Protein AF-A0A2H3JYS2-F1 (afdb_monomer)

Sequence (214 aa):
MKKKRITGWEGPKKQDEKENIPLALVHAPEVRILACEVTSIKEKDDEVTIVDRDLEGLTCWSMADRTLLFQYVLGPDNDKNYELSKVNPTKLFNKISMELFHGCFSVSAICNQWNRSTKVYTWILQYKEFTGGNGDGDLLVKDWITLAWKTQIDFGTLTPKQLDEWYGNGWKDLWDSHYSDNPKMHWKTPCNSAIPVSSDEALAVLLYSPMPNT

Organism: Wolfiporia cocos (strain MD-104) (NCBI:txid742152)

Solvent-accessible surface area (backbone atoms only — not comparable to full-atom values): 14132 Å² total; per-residue (Å²): 138,89,84,81,84,88,79,86,83,83,78,87,78,88,78,90,78,86,78,86,76,81,92,73,91,72,90,73,84,80,80,76,73,76,73,76,82,81,82,78,88,82,92,74,81,100,66,93,69,79,76,70,74,66,83,88,66,69,84,66,84,49,70,66,57,51,51,51,53,48,47,57,35,52,26,94,89,21,59,69,43,42,55,34,48,76,76,42,41,68,63,46,34,48,48,43,20,55,75,75,45,69,58,72,44,51,47,66,56,51,50,51,50,51,54,50,51,52,51,52,50,37,31,51,49,51,50,36,62,74,40,68,73,61,53,59,90,88,58,53,68,65,54,54,56,56,50,30,59,74,69,71,50,82,48,80,87,74,46,60,66,56,51,51,50,33,60,74,67,45,46,52,60,48,46,43,78,75,44,70,85,39,69,88,56,55,71,90,67,81,73,65,85,74,56,77,85,62,80,93,58,70,79,64,64,82,79,66,73,80,77,83,89,128

Structure (mmCIF, N/CA/C/O backbone):
data_AF-A0A2H3JYS2-F1
#
_entry.id   AF-A0A2H3JYS2-F1
#
loop_
_atom_site.group_PDB
_atom_site.id
_atom_site.type_symbol
_atom_site.label_atom_id
_atom_site.label_alt_id
_atom_site.label_comp_id
_atom_site.label_asym_id
_atom_site.label_entity_id
_atom_site.label_seq_id
_atom_site.pdbx_PDB_ins_code
_atom_site.Cartn_x
_atom_site.Cartn_y
_atom_site.Cartn_z
_atom_site.occupancy
_atom_site.B_iso_or_equiv
_atom_site.auth_seq_id
_atom_site.auth_comp_id
_atom_site.auth_asym_id
_atom_site.auth_atom_id
_atom_site.pdbx_PDB_model_num
ATOM 1 N N . MET A 1 1 ? -54.893 27.783 25.608 1.00 49.19 1 MET A N 1
ATOM 2 C CA . MET A 1 1 ? -55.138 26.746 24.577 1.00 49.19 1 MET A CA 1
ATOM 3 C C . MET A 1 1 ? -54.539 25.425 25.049 1.00 49.19 1 MET A C 1
ATOM 5 O O . MET A 1 1 ? -53.346 25.370 25.315 1.00 49.19 1 MET A O 1
ATOM 9 N N . LYS A 1 2 ? -55.377 24.404 25.271 1.00 49.81 2 LYS A N 1
ATOM 10 C CA . LYS A 1 2 ? -55.009 23.123 25.902 1.00 49.81 2 LYS A CA 1
ATOM 11 C C . LYS A 1 2 ? -54.507 22.138 24.835 1.00 49.81 2 LYS A C 1
ATOM 13 O O . LYS A 1 2 ? -55.268 21.785 23.940 1.00 49.81 2 LYS A O 1
ATOM 18 N N . LYS A 1 3 ? -53.243 21.707 24.921 1.00 58.88 3 LYS A N 1
ATOM 19 C CA . LYS A 1 3 ? -52.660 20.686 24.032 1.00 58.88 3 LYS A CA 1
ATOM 20 C C . LYS A 1 3 ? -53.104 19.293 24.496 1.00 58.88 3 LYS A C 1
ATOM 22 O O . LYS A 1 3 ? -52.833 18.905 25.630 1.00 58.88 3 LYS A O 1
ATOM 27 N N . LYS A 1 4 ? -53.834 18.579 23.633 1.00 62.94 4 LYS A N 1
ATOM 28 C CA . LYS A 1 4 ? -54.290 17.198 23.849 1.00 62.94 4 LYS A CA 1
ATOM 29 C C . LYS A 1 4 ? -53.116 16.227 23.682 1.00 62.94 4 LYS A C 1
ATOM 31 O O . LYS A 1 4 ? -52.344 16.336 22.736 1.00 62.94 4 LYS A O 1
ATOM 36 N N . ARG A 1 5 ? -53.006 15.302 24.635 1.00 53.12 5 ARG A N 1
ATOM 37 C CA . ARG A 1 5 ? -52.022 14.220 24.735 1.00 53.12 5 ARG A CA 1
ATOM 38 C C . ARG A 1 5 ? -52.546 13.038 23.904 1.00 53.12 5 ARG A C 1
ATOM 40 O O . ARG A 1 5 ? -53.617 12.526 24.215 1.00 53.12 5 ARG A O 1
ATOM 47 N N . ILE A 1 6 ? -51.842 12.657 22.839 1.00 60.38 6 ILE A N 1
ATOM 48 C CA . ILE A 1 6 ? -52.160 11.464 22.039 1.00 60.38 6 ILE A CA 1
ATOM 49 C C . ILE A 1 6 ? -51.424 10.288 22.683 1.00 60.38 6 ILE A C 1
ATOM 51 O O . ILE A 1 6 ? -50.210 10.328 22.861 1.00 60.38 6 ILE A O 1
ATOM 55 N N . THR A 1 7 ? -52.198 9.293 23.100 1.00 62.25 7 THR A N 1
ATOM 56 C CA . THR A 1 7 ? -51.744 8.005 23.631 1.00 62.25 7 THR A CA 1
ATOM 57 C C . THR A 1 7 ? -52.121 6.936 22.615 1.00 62.25 7 THR A C 1
ATOM 59 O O . THR A 1 7 ? -53.173 7.050 21.989 1.00 62.25 7 THR A O 1
ATOM 62 N N . GLY A 1 8 ? -51.272 5.920 22.464 1.00 53.22 8 GLY A N 1
ATOM 63 C CA . GLY A 1 8 ? -51.602 4.700 21.729 1.00 53.22 8 GLY A CA 1
ATOM 64 C C . GLY A 1 8 ? -50.674 4.425 20.554 1.00 53.22 8 GLY A C 1
ATOM 65 O O . GLY A 1 8 ? -51.007 4.737 19.416 1.00 53.22 8 GLY A O 1
ATOM 66 N N . TRP A 1 9 ? -49.538 3.782 20.827 1.00 51.91 9 TRP A N 1
ATOM 67 C CA . TRP A 1 9 ? -48.930 2.899 19.838 1.00 51.91 9 TRP A CA 1
ATOM 68 C C . TRP A 1 9 ? -48.703 1.541 20.501 1.00 51.91 9 TRP A C 1
ATOM 70 O O . TRP A 1 9 ? -47.880 1.406 21.405 1.00 51.91 9 TRP A O 1
ATOM 80 N N . GLU A 1 10 ? -49.538 0.576 20.119 1.00 52.38 10 GLU A N 1
ATOM 81 C CA . GLU A 1 10 ? -49.435 -0.826 20.510 1.00 52.38 10 GLU A CA 1
ATOM 82 C C . GLU A 1 10 ? -48.372 -1.497 19.637 1.00 52.38 10 GLU A C 1
ATOM 84 O O . GLU A 1 10 ? -48.432 -1.445 18.408 1.00 52.38 10 GLU A O 1
ATOM 89 N N . GLY A 1 11 ? -47.370 -2.090 20.286 1.00 55.09 11 GLY A N 1
ATOM 90 C CA . GLY A 1 11 ? -46.294 -2.811 19.617 1.00 55.09 11 GLY A CA 1
ATOM 91 C C . GLY A 1 11 ? -46.775 -4.123 18.981 1.00 55.09 11 GLY A C 1
ATOM 92 O O . GLY A 1 11 ? -47.697 -4.762 19.499 1.00 55.09 11 GLY A O 1
ATOM 93 N N . PRO A 1 12 ? -46.147 -4.569 17.880 1.00 62.06 12 PRO A N 1
ATOM 94 C CA . PRO A 1 12 ? -46.429 -5.875 17.312 1.00 62.06 12 PRO A CA 1
ATOM 95 C C . PRO A 1 12 ? -45.910 -6.998 18.221 1.00 62.06 12 PRO A C 1
ATOM 97 O O . PRO A 1 12 ? -44.788 -6.980 18.731 1.00 62.06 12 PRO A O 1
ATOM 100 N N . LYS A 1 13 ? -46.803 -7.965 18.428 1.00 52.91 13 LYS A N 1
ATOM 101 C CA . LYS A 1 13 ? -46.660 -9.174 19.238 1.00 52.91 13 LYS A CA 1
ATOM 102 C C . LYS A 1 13 ? -45.556 -10.072 18.674 1.00 52.91 13 LYS A C 1
ATOM 104 O O . LYS A 1 13 ? -45.505 -10.302 17.470 1.00 52.91 13 LYS A O 1
ATOM 109 N N . LYS A 1 14 ? -44.714 -10.611 19.561 1.00 51.16 14 LYS A N 1
ATOM 110 C CA . LYS A 1 14 ? -43.801 -11.721 19.257 1.00 51.16 14 LYS A CA 1
ATOM 111 C C . LYS A 1 14 ? -44.631 -12.942 18.847 1.00 51.16 14 LYS A C 1
ATOM 113 O O . LYS A 1 14 ? -45.497 -13.361 19.611 1.00 51.16 14 LYS A O 1
ATOM 118 N N . GLN A 1 15 ? -44.374 -13.479 17.659 1.00 49.22 15 GLN A N 1
ATOM 119 C CA . GLN A 1 15 ? -44.777 -14.831 17.287 1.00 49.22 15 GLN A CA 1
ATOM 120 C C . GLN A 1 15 ? -43.577 -15.747 17.516 1.00 49.22 15 GLN A C 1
ATOM 122 O O . GLN A 1 15 ? -42.512 -15.546 16.937 1.00 49.22 15 GLN A O 1
ATOM 127 N N . ASP A 1 16 ? -43.762 -16.711 18.412 1.00 57.22 16 ASP A N 1
ATOM 128 C CA . ASP A 1 16 ? -42.848 -17.820 18.637 1.00 57.22 16 ASP A CA 1
ATOM 129 C C . ASP A 1 16 ? -43.077 -18.865 17.534 1.00 57.22 16 ASP A C 1
ATOM 131 O O . ASP A 1 16 ? -43.993 -19.681 17.626 1.00 57.22 16 ASP A O 1
ATOM 135 N N . GLU A 1 17 ? -42.250 -18.848 16.490 1.00 55.72 17 GLU A N 1
ATOM 136 C CA . GLU A 1 17 ? -42.144 -19.949 15.528 1.00 55.72 17 GLU A CA 1
ATOM 137 C C . GLU A 1 17 ? -40.900 -20.778 15.858 1.00 55.72 17 GLU A C 1
ATOM 139 O O . GLU A 1 17 ? -39.760 -20.413 15.576 1.00 55.72 17 GLU A O 1
ATOM 144 N N . LYS A 1 18 ? -41.135 -21.912 16.524 1.00 51.94 18 LYS A N 1
ATOM 145 C CA . LYS A 1 18 ? -40.176 -23.011 16.622 1.00 51.94 18 LYS A CA 1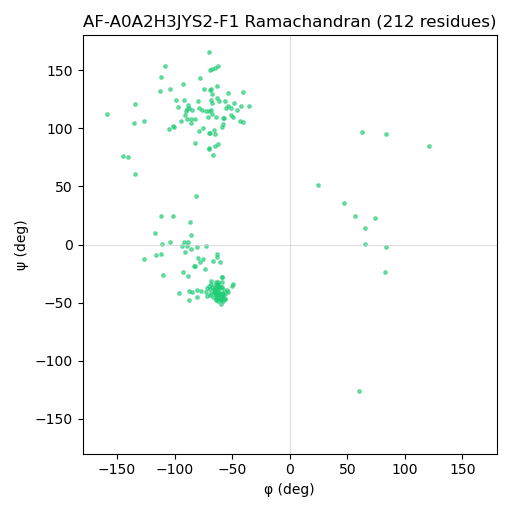
ATOM 146 C C . LYS A 1 18 ? -40.291 -23.845 15.351 1.00 51.94 18 LYS A C 1
ATOM 148 O O . LYS A 1 18 ? -41.034 -24.824 15.329 1.00 51.94 18 LYS A O 1
ATOM 153 N N . GLU A 1 19 ? -39.552 -23.472 14.315 1.00 53.44 19 GLU A N 1
ATOM 154 C CA . GLU A 1 19 ? -39.332 -24.358 13.175 1.00 53.44 19 GLU A CA 1
ATOM 155 C C . GLU A 1 19 ? -38.100 -25.235 13.414 1.00 53.44 19 GLU A C 1
ATOM 157 O O . GLU A 1 19 ? -36.968 -24.789 13.597 1.00 53.44 19 GLU A O 1
ATOM 162 N N . ASN A 1 20 ? -38.391 -26.528 13.473 1.00 53.22 20 ASN A N 1
ATOM 163 C CA . ASN A 1 20 ? -37.476 -27.645 13.577 1.00 53.22 20 ASN A CA 1
ATOM 164 C C . ASN A 1 20 ? -36.821 -27.865 12.202 1.00 53.22 20 ASN A C 1
ATOM 166 O O . ASN A 1 20 ? -37.448 -28.440 11.312 1.00 53.22 20 ASN A O 1
ATOM 170 N N . ILE A 1 21 ? -35.591 -27.381 12.012 1.00 50.84 21 ILE A N 1
ATOM 171 C CA . ILE A 1 21 ? -34.836 -27.561 10.763 1.00 50.84 21 ILE A CA 1
ATOM 172 C C . ILE A 1 21 ? -33.979 -28.836 10.871 1.00 50.84 21 ILE A C 1
ATOM 174 O O . ILE A 1 21 ? -33.184 -28.954 11.808 1.00 50.84 21 ILE A O 1
ATOM 178 N N . PRO A 1 22 ? -34.111 -29.796 9.934 1.00 48.78 22 PRO A N 1
ATOM 179 C CA . PRO A 1 22 ? -33.335 -31.027 9.941 1.00 48.78 22 PRO A CA 1
ATOM 180 C C . PRO A 1 22 ? -31.854 -30.761 9.650 1.00 48.78 22 PRO A C 1
ATOM 182 O O . PRO A 1 22 ? -31.487 -30.047 8.717 1.00 48.78 22 PRO A O 1
ATOM 185 N N . LEU A 1 23 ? -31.014 -31.393 10.467 1.00 48.69 23 LEU A N 1
ATOM 186 C CA . LEU A 1 23 ? -29.557 -31.391 10.422 1.00 48.69 23 LEU A CA 1
ATOM 187 C C . LEU A 1 23 ? -29.059 -32.070 9.128 1.00 48.69 23 LEU A C 1
ATOM 189 O O . LEU A 1 23 ? -28.767 -33.264 9.113 1.00 48.69 23 LEU A O 1
ATOM 193 N N . ALA A 1 24 ? -28.989 -31.321 8.028 1.00 43.84 24 ALA A N 1
ATOM 194 C CA . ALA A 1 24 ? -28.378 -31.765 6.779 1.00 43.84 24 ALA A CA 1
ATOM 195 C C . ALA A 1 24 ? -27.009 -31.097 6.596 1.00 43.84 24 ALA A C 1
ATOM 197 O O . ALA A 1 24 ? -26.872 -29.948 6.187 1.00 43.84 24 ALA A O 1
ATOM 198 N N . LEU A 1 25 ? -26.005 -31.889 6.949 1.00 51.03 25 LEU A N 1
ATOM 199 C CA . LEU A 1 25 ? -24.585 -31.783 6.662 1.00 51.03 25 LEU A CA 1
ATOM 200 C C . LEU A 1 25 ? -24.315 -31.384 5.194 1.00 51.03 25 LEU A C 1
ATOM 202 O O . LEU A 1 25 ? -24.434 -32.220 4.301 1.00 51.03 25 LEU A O 1
ATOM 206 N N . VAL A 1 26 ? -23.896 -30.141 4.941 1.00 44.84 26 VAL A N 1
ATOM 207 C CA . VAL A 1 26 ? -23.251 -29.756 3.674 1.00 44.84 26 VAL A CA 1
ATOM 208 C C . VAL A 1 26 ? -22.018 -28.911 3.981 1.00 44.84 26 VAL A C 1
ATOM 210 O O . VAL A 1 26 ? -22.086 -27.890 4.658 1.00 44.84 26 VAL A O 1
ATOM 213 N N . HIS A 1 27 ? -20.886 -29.424 3.505 1.00 46.56 27 HIS A N 1
ATOM 214 C CA . HIS A 1 27 ? -19.528 -28.900 3.601 1.00 46.56 27 HIS A CA 1
ATOM 215 C C . HIS A 1 27 ? -19.429 -27.383 3.368 1.00 46.56 27 HIS A C 1
ATOM 217 O O . HIS A 1 27 ? -19.676 -26.907 2.261 1.00 46.56 27 HIS A O 1
ATOM 223 N N . ALA A 1 28 ? -18.952 -26.657 4.380 1.00 39.47 28 ALA A N 1
ATOM 224 C CA . ALA A 1 28 ? -18.286 -25.373 4.193 1.00 39.47 28 ALA A CA 1
ATOM 225 C C . ALA A 1 28 ? -16.768 -25.621 4.079 1.00 39.47 28 ALA A C 1
ATOM 227 O O . ALA A 1 28 ? -16.244 -26.455 4.823 1.00 39.47 28 ALA A O 1
ATOM 228 N N . PRO A 1 29 ? -16.053 -24.941 3.165 1.00 42.34 29 PRO A N 1
ATOM 229 C CA . PRO A 1 29 ? -14.607 -25.055 3.070 1.00 42.34 29 PRO A CA 1
ATOM 230 C C . PRO A 1 29 ? -13.967 -24.443 4.316 1.00 42.34 29 PRO A C 1
ATOM 232 O O . PRO A 1 29 ? -14.280 -23.321 4.715 1.00 42.34 29 PRO A O 1
ATOM 235 N N . GLU A 1 30 ? -13.080 -25.219 4.928 1.00 38.81 30 GLU A N 1
ATOM 236 C CA . GLU A 1 30 ? -12.275 -24.847 6.081 1.00 38.81 30 GLU A CA 1
ATOM 237 C C . GLU A 1 30 ? -11.598 -23.492 5.850 1.00 38.81 30 GLU A C 1
ATOM 239 O O . GLU A 1 30 ? -10.649 -23.360 5.072 1.00 38.81 30 GLU A O 1
ATOM 244 N N . VAL A 1 31 ? -12.061 -22.475 6.577 1.00 41.97 31 VAL A N 1
ATOM 245 C CA . VAL A 1 31 ? -11.253 -21.295 6.858 1.00 41.97 31 VAL A CA 1
ATOM 246 C C . VAL A 1 31 ? -10.097 -21.798 7.711 1.00 41.97 31 VAL A C 1
ATOM 248 O O . VAL A 1 31 ? -10.223 -21.970 8.923 1.00 41.97 31 VAL A O 1
ATOM 251 N N . ARG A 1 32 ? -8.974 -22.101 7.054 1.00 39.50 32 ARG A N 1
ATOM 252 C CA . ARG A 1 32 ? -7.683 -22.321 7.702 1.00 39.50 32 ARG A CA 1
ATOM 253 C C . ARG A 1 32 ? -7.290 -21.023 8.396 1.00 39.50 32 ARG A C 1
ATOM 255 O O . ARG A 1 32 ? -6.584 -20.187 7.840 1.00 39.50 32 ARG A O 1
ATOM 262 N N . ILE A 1 33 ? -7.765 -20.871 9.626 1.00 39.84 33 ILE A N 1
ATOM 263 C CA . ILE A 1 33 ? -7.109 -20.055 10.634 1.00 39.84 33 ILE A CA 1
ATOM 264 C C . ILE A 1 33 ? -5.721 -20.677 10.760 1.00 39.84 33 ILE A C 1
ATOM 266 O O . ILE A 1 33 ? -5.566 -21.759 11.323 1.00 39.84 33 ILE A O 1
ATOM 270 N N . LEU A 1 34 ? -4.731 -20.050 10.124 1.00 43.16 34 LEU A N 1
ATOM 271 C CA . LEU A 1 34 ? -3.333 -20.365 10.361 1.00 43.16 34 LEU A CA 1
ATOM 272 C C . LEU A 1 34 ? -3.106 -20.150 11.852 1.00 43.16 34 LEU A C 1
ATOM 274 O O . LEU A 1 34 ? -3.083 -19.020 12.338 1.00 43.16 34 LEU A O 1
ATOM 278 N N . ALA A 1 35 ? -3.042 -21.270 12.564 1.00 35.28 35 ALA A N 1
ATOM 279 C CA . ALA A 1 35 ? -2.680 -21.332 13.956 1.00 35.28 35 ALA A CA 1
ATOM 280 C C . ALA A 1 35 ? -1.365 -20.568 14.130 1.00 35.28 35 ALA A C 1
ATOM 282 O O . ALA A 1 35 ? -0.340 -20.933 13.553 1.00 35.28 35 ALA A O 1
ATOM 283 N N . CYS A 1 36 ? -1.411 -19.493 14.915 1.00 35.25 36 CYS A N 1
ATOM 284 C CA . CYS A 1 36 ? -0.226 -19.000 15.590 1.00 35.25 36 CYS A CA 1
ATOM 285 C C . CYS A 1 36 ? 0.357 -20.179 16.367 1.00 35.25 36 CYS A C 1
ATOM 287 O O . CYS A 1 36 ? -0.318 -20.747 17.227 1.00 35.25 36 CYS A O 1
ATOM 289 N N . GLU A 1 37 ? 1.586 -20.564 16.036 1.00 39.53 37 GLU A N 1
ATOM 290 C CA . GLU A 1 37 ? 2.344 -21.527 16.820 1.00 39.53 37 GLU A CA 1
ATOM 291 C C . GLU A 1 37 ? 2.449 -21.003 18.253 1.00 39.53 37 GLU A C 1
ATOM 293 O O . GLU A 1 37 ? 3.115 -20.007 18.539 1.00 39.53 37 GLU A O 1
ATOM 298 N N . VAL A 1 38 ? 1.726 -21.673 19.148 1.00 39.31 38 VAL A N 1
ATOM 299 C CA . VAL A 1 38 ? 1.791 -21.478 20.591 1.00 39.31 38 VAL A CA 1
ATOM 300 C C . VAL A 1 38 ? 3.140 -22.021 21.042 1.00 39.31 38 VAL A C 1
ATOM 302 O O . VAL A 1 38 ? 3.311 -23.224 21.239 1.00 39.31 38 VAL A O 1
ATOM 305 N N . THR A 1 39 ? 4.132 -21.147 21.175 1.00 43.00 39 THR A N 1
ATOM 306 C CA . THR A 1 39 ? 5.388 -21.516 21.816 1.00 43.00 39 THR A CA 1
ATOM 307 C C . THR A 1 39 ? 5.218 -21.415 23.331 1.00 43.00 39 THR A C 1
ATOM 309 O O . THR A 1 39 ? 5.189 -20.340 23.916 1.00 43.00 39 THR A O 1
ATOM 312 N N . SER A 1 40 ? 5.172 -22.593 23.960 1.00 41.62 40 SER A N 1
ATOM 313 C CA . SER A 1 40 ? 5.348 -22.834 25.399 1.00 41.62 40 SER A CA 1
ATOM 314 C C . SER A 1 40 ? 4.111 -22.642 26.289 1.00 41.62 40 SER A C 1
ATOM 316 O O . SER A 1 40 ? 3.836 -21.566 26.810 1.00 41.62 40 SER A O 1
ATOM 318 N N . ILE A 1 41 ? 3.417 -23.754 26.549 1.00 36.88 41 ILE A N 1
ATOM 319 C CA . ILE A 1 41 ? 2.462 -23.886 27.654 1.00 36.88 41 ILE A CA 1
ATOM 320 C C . ILE A 1 41 ? 3.250 -24.420 28.856 1.00 36.88 41 ILE A C 1
ATOM 322 O O . ILE A 1 41 ? 3.716 -25.560 28.842 1.00 36.88 41 ILE A O 1
ATOM 326 N N . LYS A 1 42 ? 3.432 -23.597 29.893 1.00 39.12 42 LYS A N 1
ATOM 327 C CA . LYS A 1 42 ? 3.803 -24.087 31.226 1.00 39.12 42 LYS A CA 1
ATOM 328 C C . LYS A 1 42 ? 2.517 -24.254 32.023 1.00 39.12 42 LYS A C 1
ATOM 330 O O . LYS A 1 42 ? 1.916 -23.270 32.432 1.00 39.12 42 LYS A O 1
ATOM 335 N N . GLU A 1 43 ? 2.108 -25.503 32.218 1.00 51.62 43 GLU A N 1
ATOM 336 C CA . GLU A 1 43 ? 0.996 -25.861 33.096 1.00 51.62 43 GLU A CA 1
ATOM 337 C C . GLU A 1 43 ? 1.375 -25.575 34.554 1.00 51.62 43 GLU A C 1
ATOM 339 O O . GLU A 1 43 ? 2.258 -26.229 35.117 1.00 51.62 43 GLU A O 1
ATOM 344 N N . LYS A 1 44 ? 0.711 -24.587 35.157 1.00 42.88 44 LYS A N 1
ATOM 345 C CA . LYS A 1 44 ? 0.426 -24.549 36.593 1.00 42.88 44 LYS A CA 1
ATOM 346 C C . LYS A 1 44 ? -0.752 -23.609 36.859 1.00 42.88 44 LYS A C 1
ATOM 348 O O . LYS A 1 44 ? -0.623 -22.406 36.682 1.00 42.88 44 LYS A O 1
ATOM 353 N N . ASP A 1 45 ? -1.848 -24.234 37.279 1.00 53.38 45 ASP A N 1
ATOM 354 C CA . ASP A 1 45 ? -2.991 -23.702 38.026 1.00 53.38 45 ASP A CA 1
ATOM 355 C C . ASP A 1 45 ? -3.850 -22.601 37.351 1.00 53.38 45 ASP A C 1
ATOM 357 O O . ASP A 1 45 ? -3.539 -21.418 37.394 1.00 53.38 45 ASP A O 1
ATOM 361 N N . ASP A 1 46 ? -4.961 -23.043 36.743 1.00 57.47 46 ASP A N 1
ATOM 362 C CA . ASP A 1 46 ? -6.289 -22.414 36.561 1.00 57.47 46 ASP A CA 1
ATOM 363 C C . ASP A 1 46 ? -6.449 -20.876 36.590 1.00 57.47 46 ASP A C 1
ATOM 365 O O . ASP A 1 46 ? -7.380 -20.341 37.197 1.00 57.47 46 ASP A O 1
ATOM 369 N N . GLU A 1 47 ? -5.647 -20.153 35.813 1.00 49.03 47 GLU A N 1
ATOM 370 C CA . GLU A 1 47 ? -5.980 -18.799 35.367 1.00 49.03 47 GLU A CA 1
ATOM 371 C C . GLU A 1 47 ? -5.650 -18.660 33.876 1.00 49.03 47 GLU A C 1
ATOM 373 O O . GLU A 1 47 ? -4.488 -18.572 33.475 1.00 49.03 47 GLU A O 1
ATOM 378 N N . VAL A 1 48 ? -6.684 -18.670 33.022 1.00 48.81 48 VAL A N 1
ATOM 379 C CA . VAL A 1 48 ? -6.545 -18.326 31.598 1.00 48.81 48 VAL A CA 1
ATOM 380 C C . VAL A 1 48 ? -6.279 -16.827 31.518 1.00 48.81 48 VAL A C 1
ATOM 382 O O . VAL A 1 48 ? -7.179 -16.014 31.316 1.00 48.81 48 VAL A O 1
ATOM 385 N N . THR A 1 49 ? -5.021 -16.459 31.711 1.00 40.34 49 THR A N 1
ATOM 386 C CA . THR A 1 49 ? -4.515 -15.148 31.340 1.00 40.34 49 THR A CA 1
ATOM 387 C C . THR A 1 49 ? -4.461 -15.113 29.817 1.00 40.34 49 THR A C 1
ATOM 389 O O . THR A 1 49 ? -3.687 -15.825 29.175 1.00 40.34 49 THR A O 1
ATOM 392 N N . ILE A 1 50 ? -5.346 -14.316 29.211 1.00 48.16 50 ILE A N 1
ATOM 393 C CA . ILE A 1 50 ? -5.149 -13.857 27.837 1.00 48.16 50 ILE A CA 1
ATOM 394 C C . ILE A 1 50 ? -3.806 -13.143 27.880 1.00 48.16 50 ILE A C 1
ATOM 396 O O . ILE A 1 50 ? -3.681 -12.119 28.546 1.00 48.16 50 ILE A O 1
ATOM 400 N N . VAL A 1 51 ? -2.788 -13.743 27.270 1.00 43.12 51 VAL A N 1
ATOM 401 C CA . VAL A 1 51 ? -1.464 -13.138 27.204 1.00 43.12 51 VAL A CA 1
ATOM 402 C C . VAL A 1 51 ? -1.629 -11.892 26.345 1.00 43.12 51 VAL A C 1
ATOM 404 O O . VAL A 1 51 ? -1.718 -11.981 25.118 1.00 43.12 51 VAL A O 1
ATOM 407 N N . ASP A 1 52 ? -1.764 -10.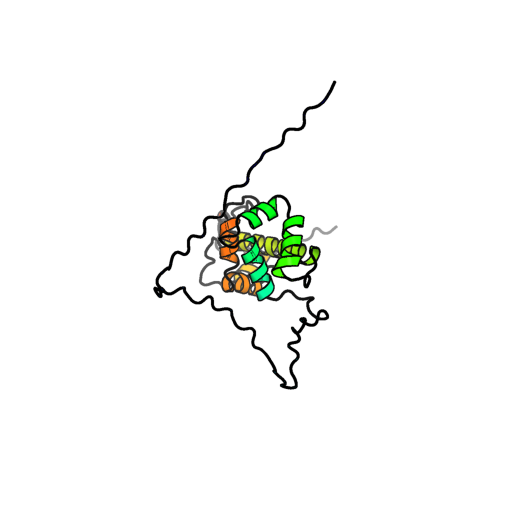741 27.003 1.00 47.97 52 ASP A N 1
ATOM 408 C CA . ASP A 1 52 ? -1.549 -9.442 26.393 1.00 47.97 52 ASP A CA 1
ATOM 409 C C . ASP A 1 52 ? -0.244 -9.569 25.609 1.00 47.97 52 ASP A C 1
ATOM 411 O O . ASP A 1 52 ? 0.801 -9.865 26.188 1.00 47.97 52 ASP A O 1
ATOM 415 N N . ARG A 1 53 ? -0.302 -9.449 24.275 1.00 52.00 53 ARG A N 1
ATOM 416 C CA . ARG A 1 53 ? 0.918 -9.317 23.472 1.00 52.00 53 ARG A CA 1
ATOM 417 C C . ARG A 1 53 ? 1.707 -8.193 24.120 1.00 52.00 53 ARG A C 1
ATOM 419 O O . ARG A 1 53 ? 1.234 -7.059 24.059 1.00 52.00 53 ARG A O 1
ATOM 426 N N . ASP A 1 54 ? 2.846 -8.523 24.727 1.00 50.16 54 ASP A N 1
ATOM 427 C CA . ASP A 1 54 ? 3.712 -7.580 25.425 1.00 50.16 54 ASP A CA 1
ATOM 428 C C . ASP A 1 54 ? 3.794 -6.279 24.619 1.00 50.16 54 ASP A C 1
ATOM 430 O O . ASP A 1 54 ? 4.395 -6.207 23.540 1.00 50.16 54 ASP A O 1
ATOM 434 N N . LEU A 1 55 ? 3.102 -5.252 25.124 1.00 53.75 55 LEU A N 1
ATOM 435 C CA . LEU A 1 55 ? 2.850 -3.982 24.439 1.00 53.75 55 LEU A CA 1
ATOM 436 C C . LEU A 1 55 ? 4.156 -3.212 24.159 1.00 53.75 55 LEU A C 1
ATOM 438 O O . LEU A 1 55 ? 4.168 -2.208 23.451 1.00 53.75 55 LEU A O 1
ATOM 442 N N . GLU A 1 56 ? 5.269 -3.694 24.708 1.00 44.72 56 GLU A N 1
ATOM 443 C CA . GLU A 1 56 ? 6.577 -3.050 24.721 1.00 44.72 56 GLU A CA 1
ATOM 444 C C . GLU A 1 56 ? 7.446 -3.384 23.490 1.00 44.72 56 GLU A C 1
ATOM 446 O O . GLU A 1 56 ? 8.556 -2.871 23.371 1.00 44.72 56 GLU A O 1
ATOM 451 N N . GLY A 1 57 ? 6.941 -4.171 22.525 1.00 48.34 57 GLY A N 1
ATOM 452 C CA . GLY A 1 57 ? 7.708 -4.583 21.334 1.00 48.34 57 GLY A CA 1
ATOM 453 C C . GLY A 1 57 ? 7.091 -4.314 19.952 1.00 48.34 57 GLY A C 1
ATOM 454 O O . GLY A 1 57 ? 7.801 -4.415 18.950 1.00 48.34 57 GLY A O 1
ATOM 455 N N . LEU A 1 58 ? 5.807 -3.950 19.839 1.00 55.34 58 LEU A N 1
ATOM 456 C CA . LEU A 1 58 ? 5.066 -3.914 18.556 1.00 55.34 58 LEU A CA 1
ATOM 457 C C . LEU A 1 58 ? 5.286 -2.649 17.702 1.00 55.34 58 LEU A C 1
ATOM 459 O O . LEU A 1 58 ? 4.367 -2.107 17.090 1.00 55.34 58 LEU A O 1
ATOM 463 N N . THR A 1 59 ? 6.520 -2.160 17.608 1.00 64.75 59 THR A N 1
ATOM 464 C CA . THR A 1 59 ? 6.822 -1.016 16.725 1.00 64.75 59 THR A CA 1
ATOM 465 C C . THR A 1 59 ? 6.921 -1.400 15.247 1.00 64.75 59 THR A C 1
ATOM 467 O O . THR A 1 59 ? 6.871 -0.521 14.381 1.00 64.75 59 THR A O 1
ATOM 470 N N . CYS A 1 60 ? 7.040 -2.693 14.930 1.00 84.50 60 CYS A N 1
ATOM 471 C CA . CYS A 1 60 ? 7.155 -3.180 13.562 1.00 84.50 60 CYS A CA 1
ATOM 472 C C . CYS A 1 60 ? 5.844 -3.804 13.065 1.00 84.50 60 CYS A C 1
ATOM 474 O O . CYS A 1 60 ? 5.200 -4.602 13.738 1.00 84.50 60 CYS A O 1
ATOM 476 N N . TRP A 1 61 ? 5.455 -3.437 11.846 1.00 92.88 61 TRP A N 1
ATOM 477 C CA . TRP A 1 61 ? 4.320 -4.042 11.158 1.00 92.88 61 TRP A CA 1
ATOM 478 C C . TRP A 1 61 ? 4.714 -5.418 10.632 1.00 92.88 61 TRP A C 1
ATOM 480 O O . TRP A 1 61 ? 5.554 -5.517 9.729 1.00 92.88 61 TRP A O 1
ATOM 490 N N . SER A 1 62 ? 4.089 -6.478 11.145 1.00 93.56 62 SER A N 1
ATOM 491 C CA . SER A 1 62 ? 4.286 -7.806 10.570 1.00 93.56 62 SER A CA 1
ATOM 492 C C . SER A 1 62 ? 3.626 -7.906 9.188 1.00 93.56 62 SER A C 1
ATOM 494 O O . SER A 1 62 ? 2.835 -7.052 8.771 1.00 93.56 62 SER A O 1
ATOM 496 N N . MET A 1 63 ? 3.977 -8.946 8.429 1.00 93.56 63 MET A N 1
ATOM 497 C CA . MET A 1 63 ? 3.281 -9.248 7.172 1.00 93.56 63 MET A CA 1
ATOM 498 C C . MET A 1 63 ? 1.808 -9.572 7.428 1.00 93.56 63 MET A C 1
ATOM 500 O O . MET A 1 63 ? 0.946 -9.076 6.712 1.00 93.56 63 MET A O 1
ATOM 504 N N . ALA A 1 64 ? 1.518 -10.329 8.491 1.00 94.75 64 ALA A N 1
ATOM 505 C CA . ALA A 1 64 ? 0.155 -10.674 8.880 1.00 94.75 64 ALA A CA 1
ATOM 506 C C . ALA A 1 64 ? -0.680 -9.425 9.199 1.00 94.75 64 ALA A C 1
ATOM 508 O O . ALA A 1 64 ? -1.800 -9.307 8.711 1.00 94.75 64 ALA A O 1
ATOM 509 N N . ASP A 1 65 ? -0.115 -8.454 9.925 1.00 95.88 65 ASP A N 1
ATOM 510 C CA . ASP A 1 65 ? -0.817 -7.204 10.254 1.00 95.88 65 ASP A CA 1
ATOM 511 C C . ASP A 1 65 ? -1.140 -6.389 8.995 1.00 95.88 65 ASP A C 1
ATOM 513 O O . ASP A 1 65 ? -2.228 -5.827 8.866 1.00 95.88 65 ASP A O 1
ATOM 517 N N . ARG A 1 66 ? -0.210 -6.343 8.032 1.00 96.88 66 ARG A N 1
ATOM 518 C CA . ARG A 1 66 ? -0.423 -5.668 6.742 1.00 96.88 66 ARG A CA 1
ATOM 519 C C . ARG A 1 66 ? -1.490 -6.373 5.910 1.00 96.88 66 ARG A C 1
ATOM 521 O O . ARG A 1 66 ? -2.383 -5.706 5.398 1.00 96.88 66 ARG A O 1
ATOM 528 N N . THR A 1 67 ? -1.443 -7.701 5.832 1.00 97.19 67 THR A N 1
ATOM 529 C CA . THR A 1 67 ? -2.468 -8.502 5.151 1.00 97.19 67 THR A CA 1
ATOM 530 C C . THR A 1 67 ? -3.845 -8.270 5.762 1.00 97.19 67 THR A C 1
ATOM 532 O O . THR A 1 67 ? -4.786 -7.989 5.024 1.00 97.19 67 THR A O 1
ATOM 535 N N . LEU A 1 68 ? -3.959 -8.304 7.093 1.00 96.69 68 LEU A N 1
ATOM 536 C CA . LEU A 1 68 ? -5.209 -8.022 7.801 1.00 96.69 68 LEU A CA 1
ATOM 537 C C . LEU A 1 68 ? -5.718 -6.610 7.504 1.00 96.69 68 LEU A C 1
ATOM 539 O O . LEU A 1 68 ? -6.895 -6.437 7.191 1.00 96.69 68 LEU A O 1
ATOM 543 N N . LEU A 1 69 ? -4.835 -5.605 7.543 1.00 97.19 69 LEU A N 1
ATOM 544 C CA . LEU A 1 69 ? -5.189 -4.229 7.198 1.00 97.19 69 LEU A CA 1
ATOM 545 C C . LEU A 1 69 ? -5.742 -4.136 5.770 1.00 97.19 69 LEU A C 1
ATOM 547 O O . LEU A 1 69 ? -6.784 -3.520 5.555 1.00 97.19 69 LEU A O 1
ATOM 551 N N . PHE A 1 70 ? -5.063 -4.738 4.792 1.00 97.38 70 PHE A N 1
ATOM 552 C CA . PHE A 1 70 ? -5.485 -4.651 3.395 1.00 97.38 70 PHE A CA 1
ATOM 553 C C . PHE A 1 70 ? -6.780 -5.416 3.148 1.00 97.38 70 PHE A C 1
ATOM 555 O O . PHE A 1 70 ? -7.676 -4.867 2.521 1.00 97.38 70 PHE A O 1
ATOM 562 N N . GLN A 1 71 ? -6.935 -6.623 3.690 1.00 96.69 71 GLN A N 1
ATOM 563 C CA . GLN A 1 71 ? -8.171 -7.403 3.566 1.00 96.69 71 GLN A CA 1
ATOM 564 C C . GLN A 1 71 ? -9.366 -6.714 4.235 1.00 96.69 71 GLN A C 1
ATOM 566 O O . GLN A 1 71 ? -10.487 -6.769 3.731 1.00 96.69 71 GLN A O 1
ATOM 571 N N . TYR A 1 72 ? -9.148 -6.017 5.351 1.00 96.56 72 TYR A N 1
ATOM 572 C CA . TYR A 1 72 ? -10.217 -5.271 6.008 1.00 96.56 72 TYR A CA 1
ATO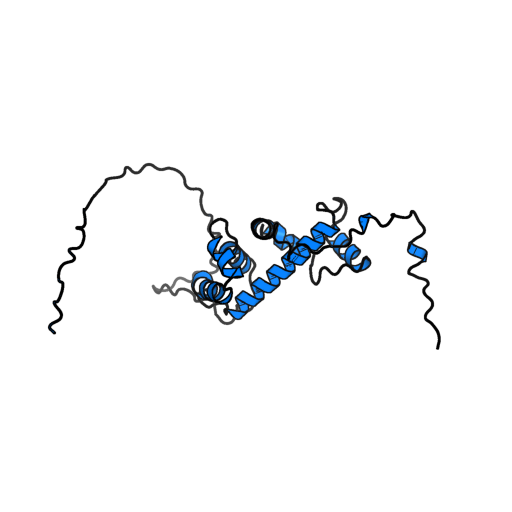M 573 C C . TYR A 1 72 ? -10.699 -4.080 5.162 1.00 96.56 72 TYR A C 1
ATOM 575 O O . TYR A 1 72 ? -11.890 -3.765 5.151 1.00 96.56 72 TYR A O 1
ATOM 583 N N . VAL A 1 73 ? -9.790 -3.400 4.454 1.00 96.38 73 VAL A N 1
ATOM 584 C CA . VAL A 1 73 ? -10.131 -2.207 3.659 1.00 96.38 73 VAL A CA 1
ATOM 585 C C . VAL A 1 73 ? -10.576 -2.552 2.234 1.00 96.38 73 VAL A C 1
ATOM 587 O O . VAL A 1 73 ? -11.507 -1.926 1.741 1.00 96.38 73 VAL A O 1
ATOM 590 N N . LEU A 1 74 ? -9.920 -3.521 1.596 1.00 95.94 74 LEU A N 1
ATOM 591 C CA . LEU A 1 74 ? -10.038 -3.878 0.172 1.00 95.94 74 LEU A CA 1
ATOM 592 C C . LEU A 1 74 ? -10.575 -5.299 -0.046 1.00 95.94 74 LEU A C 1
ATOM 594 O O . LEU A 1 74 ? -10.490 -5.842 -1.141 1.00 95.94 74 LEU A O 1
ATOM 598 N N . GLY A 1 75 ? -11.048 -5.963 1.007 1.00 94.44 75 GLY A N 1
ATOM 599 C CA . GLY A 1 75 ? -11.657 -7.282 0.871 1.00 94.44 75 GLY A CA 1
ATOM 600 C C . GLY A 1 75 ? -12.911 -7.231 -0.010 1.00 94.44 75 GLY A C 1
ATOM 601 O O . GLY A 1 75 ? -13.589 -6.203 -0.029 1.00 94.44 75 GLY A O 1
ATOM 602 N N . PRO A 1 76 ? -13.270 -8.343 -0.673 1.00 89.50 76 PRO A N 1
ATOM 603 C CA . PRO A 1 76 ? -14.388 -8.392 -1.621 1.00 89.50 76 PRO A CA 1
ATOM 604 C C . PRO A 1 76 ? -15.740 -8.010 -0.998 1.00 89.50 76 PRO A C 1
ATOM 606 O O . PRO A 1 76 ? -16.607 -7.479 -1.680 1.00 89.50 76 PRO A O 1
ATOM 609 N N . ASP A 1 77 ? -15.910 -8.228 0.309 1.00 89.56 77 ASP A N 1
ATOM 610 C CA . ASP A 1 77 ? -17.138 -7.886 1.039 1.00 89.56 77 ASP A CA 1
ATOM 611 C C . ASP A 1 77 ? -17.089 -6.488 1.691 1.00 89.56 77 ASP A C 1
ATOM 613 O O . ASP A 1 77 ? -18.042 -6.046 2.341 1.00 89.56 77 ASP A O 1
ATOM 617 N N . ASN A 1 78 ? -15.967 -5.778 1.541 1.00 89.38 78 ASN A N 1
ATOM 618 C CA . ASN A 1 78 ? -15.631 -4.578 2.302 1.00 89.38 78 ASN A CA 1
ATOM 619 C C . ASN A 1 78 ? -15.627 -3.290 1.462 1.00 89.38 78 ASN A C 1
ATOM 621 O O . ASN A 1 78 ? -15.053 -2.287 1.889 1.00 89.38 78 ASN A O 1
ATOM 625 N N . ASP A 1 79 ? -16.359 -3.244 0.345 1.00 92.00 79 ASP A N 1
ATOM 626 C CA . ASP A 1 79 ? -16.490 -2.047 -0.508 1.00 92.00 79 ASP A CA 1
ATOM 627 C C . ASP A 1 79 ? -16.863 -0.780 0.275 1.00 92.00 79 ASP A C 1
ATOM 629 O O . ASP A 1 79 ? -16.376 0.320 0.012 1.00 92.00 79 ASP A O 1
ATOM 633 N N . LYS A 1 80 ? -17.698 -0.927 1.312 1.00 94.75 80 LYS A N 1
ATOM 634 C CA . LYS A 1 80 ? -18.092 0.185 2.190 1.00 94.75 80 LYS A CA 1
ATOM 635 C C . LYS A 1 80 ? -16.901 0.793 2.931 1.00 94.75 80 LYS A C 1
ATOM 637 O O . LYS A 1 80 ? -16.885 2.002 3.157 1.00 94.75 80 LYS A O 1
ATOM 642 N N . ASN A 1 81 ? -15.925 -0.024 3.327 1.00 95.19 81 ASN A N 1
ATOM 643 C CA . ASN A 1 81 ? -14.711 0.446 3.989 1.00 95.19 81 ASN A CA 1
ATOM 644 C C . ASN A 1 81 ? -13.807 1.165 2.986 1.00 95.19 81 ASN A C 1
ATOM 646 O O . ASN A 1 81 ? -13.281 2.229 3.311 1.00 95.19 81 ASN A O 1
ATOM 650 N N . TYR A 1 82 ? -13.687 0.643 1.764 1.00 93.88 82 TYR A N 1
ATOM 651 C CA . TYR A 1 82 ? -12.948 1.307 0.696 1.00 93.88 82 TYR A CA 1
ATOM 652 C C . TYR A 1 82 ? -13.534 2.687 0.365 1.00 93.88 82 TYR A C 1
ATOM 654 O O . TYR A 1 82 ? -12.811 3.684 0.366 1.00 93.88 82 TYR A O 1
ATOM 662 N N . GLU A 1 83 ? -14.849 2.795 0.186 1.00 93.75 83 GLU A N 1
ATOM 663 C CA . GLU A 1 83 ? -15.503 4.086 -0.049 1.00 93.75 83 GLU A CA 1
ATOM 664 C C . GLU A 1 83 ? -15.369 5.030 1.155 1.00 93.75 83 GLU A C 1
ATOM 666 O O . GLU A 1 83 ? -15.083 6.223 1.001 1.00 93.75 83 GLU A O 1
ATOM 671 N N . LEU A 1 84 ? -15.463 4.501 2.380 1.00 95.00 84 LEU A N 1
ATOM 672 C CA . LEU A 1 84 ? -15.213 5.287 3.586 1.00 95.00 84 LEU A CA 1
ATOM 673 C C . LEU A 1 84 ? -13.769 5.805 3.645 1.00 95.00 84 LEU A C 1
ATOM 675 O O . LEU A 1 84 ? -13.557 6.922 4.113 1.00 95.00 84 LEU A O 1
ATOM 679 N N . SER A 1 85 ? -12.791 5.048 3.138 1.00 94.25 85 SER A N 1
ATOM 680 C CA . SER A 1 85 ? -11.386 5.471 3.087 1.00 94.25 85 SER A CA 1
ATOM 681 C C . SER A 1 85 ? -11.186 6.722 2.222 1.00 94.25 85 SER A C 1
ATOM 683 O O . SER A 1 85 ? -10.355 7.568 2.549 1.00 94.25 85 SER A O 1
ATOM 685 N N . LYS A 1 86 ? -11.993 6.885 1.162 1.00 91.88 86 LYS A N 1
ATOM 686 C CA . LYS A 1 86 ? -11.959 8.051 0.269 1.00 91.88 86 LYS A CA 1
ATOM 687 C C . LYS A 1 86 ? -12.631 9.275 0.889 1.00 91.88 86 LYS A C 1
ATOM 689 O O . LYS A 1 86 ? -12.150 10.390 0.710 1.00 91.88 86 LYS A O 1
ATOM 694 N N . VAL A 1 87 ? -13.751 9.072 1.588 1.00 95.06 87 VAL A N 1
ATOM 695 C CA . VAL A 1 87 ? -14.591 10.164 2.114 1.00 95.06 87 VAL A CA 1
ATOM 696 C C . VAL A 1 87 ? -14.135 10.628 3.497 1.00 95.06 87 VAL A C 1
ATOM 698 O O . VAL A 1 87 ? -14.033 11.825 3.752 1.00 95.06 87 VAL A O 1
ATOM 701 N N . ASN A 1 88 ? -13.893 9.692 4.414 1.00 95.62 88 ASN A N 1
ATOM 702 C CA . ASN A 1 88 ? -13.517 9.979 5.795 1.00 95.62 88 ASN A CA 1
ATOM 703 C C . ASN A 1 88 ? -12.517 8.931 6.326 1.00 95.62 88 ASN A C 1
ATOM 705 O O . ASN A 1 88 ? -12.887 8.061 7.128 1.00 95.62 88 ASN A O 1
ATOM 709 N N . PRO A 1 89 ? -11.239 9.027 5.913 1.00 94.69 89 PRO A N 1
ATOM 710 C CA . PRO A 1 89 ? -10.203 8.074 6.306 1.00 94.69 89 PRO A CA 1
ATOM 711 C C . PRO A 1 89 ? -10.004 8.018 7.825 1.00 94.69 89 PRO A C 1
ATOM 713 O O . PRO A 1 89 ? -9.819 6.942 8.382 1.00 94.69 89 PRO A O 1
ATOM 716 N N . THR A 1 90 ? -10.120 9.148 8.530 1.00 95.69 90 THR A N 1
ATOM 717 C CA . THR A 1 90 ? -9.965 9.201 9.992 1.00 95.69 90 THR A CA 1
ATOM 718 C C . THR A 1 90 ? -10.979 8.309 10.704 1.00 95.69 90 THR A C 1
ATOM 720 O O . THR A 1 90 ? -10.621 7.574 11.623 1.00 95.69 90 THR A O 1
ATOM 723 N N . LYS A 1 91 ? -12.248 8.326 10.272 1.00 96.75 91 LYS A N 1
ATOM 724 C CA . LYS A 1 91 ? -13.288 7.464 10.850 1.00 96.75 91 LYS A CA 1
ATOM 725 C C . LYS A 1 91 ? -12.993 5.984 10.601 1.00 96.75 91 LYS A C 1
ATOM 727 O O . LYS A 1 91 ? -13.162 5.180 11.515 1.00 96.75 91 LYS A O 1
ATOM 732 N N . LEU A 1 92 ? -12.539 5.637 9.397 1.00 97.31 92 LEU A N 1
ATOM 733 C CA . LEU A 1 92 ? -12.149 4.268 9.065 1.00 97.31 92 LEU A CA 1
ATOM 734 C C . LEU A 1 92 ? -10.966 3.797 9.923 1.00 97.31 92 LEU A C 1
ATOM 736 O O . LEU A 1 92 ? -11.036 2.729 10.518 1.00 97.31 92 LEU A O 1
ATOM 740 N N . PHE A 1 93 ? -9.904 4.594 10.040 1.00 97.06 93 PHE A N 1
ATOM 741 C CA . PHE A 1 93 ? -8.717 4.199 10.803 1.00 97.06 93 PHE A CA 1
ATOM 742 C C . PHE A 1 93 ? -8.972 4.123 12.311 1.00 97.06 93 PHE A C 1
ATOM 744 O O . PHE A 1 93 ? -8.399 3.260 12.971 1.00 97.06 93 PHE A O 1
ATOM 751 N N . ASN A 1 94 ? -9.877 4.948 12.852 1.00 96.88 94 ASN A N 1
ATOM 752 C CA . ASN A 1 94 ? -10.377 4.773 14.220 1.00 96.88 94 ASN A CA 1
ATOM 753 C C . ASN A 1 94 ? -11.069 3.414 14.391 1.00 96.88 94 ASN A C 1
ATOM 755 O O . ASN A 1 94 ? -10.783 2.695 15.345 1.00 96.88 94 ASN A O 1
ATOM 759 N N . LYS A 1 95 ? -11.933 3.038 13.440 1.00 96.62 95 LYS A N 1
ATOM 760 C CA . LYS A 1 95 ? -12.627 1.744 13.446 1.00 96.62 95 LYS A CA 1
ATOM 761 C C . LYS A 1 95 ? -11.635 0.578 13.397 1.00 96.62 95 LYS A C 1
ATOM 763 O O . LYS A 1 95 ? -11.719 -0.321 14.221 1.00 96.62 95 LYS A O 1
ATOM 768 N N . ILE A 1 96 ? -10.648 0.641 12.502 1.00 96.62 96 ILE A N 1
ATOM 769 C CA . ILE A 1 96 ? -9.596 -0.380 12.365 1.00 96.62 96 ILE A CA 1
ATOM 770 C C . ILE A 1 96 ? -8.752 -0.488 13.642 1.00 96.62 96 ILE A C 1
ATOM 772 O O . ILE A 1 96 ? -8.476 -1.592 14.102 1.00 96.62 96 ILE A O 1
ATOM 776 N N . SER A 1 97 ? -8.364 0.642 14.241 1.00 95.81 97 SER A N 1
ATOM 777 C CA . SER A 1 97 ? -7.583 0.649 15.486 1.00 95.81 97 SER A CA 1
ATOM 778 C C . SER A 1 97 ? -8.321 -0.072 16.620 1.00 95.81 97 SER A C 1
ATOM 780 O O . SER A 1 97 ? -7.704 -0.854 17.338 1.00 95.81 97 SER A O 1
ATOM 782 N N . MET A 1 98 ? -9.637 0.135 16.745 1.00 94.62 98 MET A N 1
ATOM 783 C CA . MET A 1 98 ? -10.449 -0.468 17.807 1.00 94.62 98 MET A CA 1
ATOM 784 C C . MET A 1 98 ? -10.855 -1.920 17.525 1.00 94.62 98 MET A C 1
ATOM 786 O O . MET A 1 98 ? -10.775 -2.756 18.421 1.00 94.62 98 MET A O 1
ATOM 790 N N . GLU A 1 99 ? -11.311 -2.218 16.307 1.00 94.81 99 GLU A N 1
ATOM 791 C CA . GLU A 1 99 ? -11.882 -3.525 15.959 1.00 94.81 99 GLU A CA 1
ATOM 792 C C . GLU A 1 99 ? -10.827 -4.557 15.566 1.00 94.81 99 GLU A C 1
ATOM 794 O O . GLU A 1 99 ? -10.963 -5.718 15.934 1.00 94.81 99 GLU A O 1
ATOM 799 N N . LEU A 1 100 ? -9.805 -4.155 14.800 1.00 94.19 100 LEU A N 1
ATOM 800 C CA . LEU A 1 100 ? -8.855 -5.091 14.192 1.00 94.19 100 LEU A CA 1
ATOM 801 C C . LEU A 1 100 ? -7.588 -5.259 15.030 1.00 94.19 100 LEU A C 1
ATOM 803 O O . LEU A 1 100 ? -7.073 -6.363 15.164 1.00 94.19 100 LEU A O 1
ATOM 807 N N . PHE A 1 101 ? -7.074 -4.153 15.570 1.00 92.38 101 PHE A N 1
ATOM 808 C CA . PHE A 1 101 ? -5.799 -4.143 16.288 1.00 92.38 101 PHE A CA 1
ATOM 809 C C . PHE A 1 101 ? -5.941 -3.901 17.788 1.00 92.38 101 PHE A C 1
ATOM 811 O O . PHE A 1 101 ? -4.923 -3.843 18.463 1.00 92.38 101 PHE A O 1
ATOM 818 N N . HIS A 1 102 ? -7.160 -3.733 18.310 1.00 91.69 102 HIS A N 1
ATOM 819 C CA . HIS A 1 102 ? -7.436 -3.545 19.741 1.00 91.69 102 HIS A CA 1
ATOM 820 C C . HIS A 1 102 ? -6.525 -2.509 20.435 1.00 91.69 102 HIS A C 1
ATOM 822 O O . HIS A 1 102 ? -6.130 -2.673 21.584 1.00 91.69 102 HIS A O 1
ATOM 828 N N . GLY A 1 103 ? -6.163 -1.434 19.729 1.00 85.81 103 GLY A N 1
ATOM 829 C CA . GLY A 1 103 ? -5.270 -0.391 20.239 1.00 85.81 103 GLY A CA 1
ATOM 830 C C . GLY A 1 103 ? -3.764 -0.669 20.122 1.00 85.81 103 GLY A C 1
ATOM 831 O O . GLY A 1 103 ? -2.987 0.231 20.435 1.00 85.81 103 GLY A O 1
ATOM 832 N N . CYS A 1 104 ? -3.323 -1.829 19.614 1.00 88.50 104 CYS A N 1
ATOM 833 C CA . CYS A 1 104 ? -1.897 -2.134 19.407 1.00 88.50 104 CYS A CA 1
ATOM 834 C C . CYS A 1 104 ? -1.208 -1.125 18.476 1.00 88.50 104 CYS A C 1
ATOM 836 O O . CYS A 1 104 ? -0.053 -0.763 18.689 1.00 88.50 104 CYS A O 1
ATOM 838 N N . PHE A 1 105 ? -1.921 -0.642 17.454 1.00 92.06 105 PHE A N 1
ATOM 839 C CA . PHE A 1 105 ? -1.446 0.427 16.580 1.00 92.06 105 PHE A CA 1
ATOM 840 C C . PHE A 1 105 ? -2.285 1.689 16.763 1.00 92.06 105 PHE A C 1
ATOM 842 O O . PHE A 1 105 ? -3.520 1.668 16.696 1.00 92.06 105 PHE A O 1
ATOM 849 N N . SER A 1 106 ? -1.594 2.820 16.920 1.00 93.62 106 SER A N 1
ATOM 850 C CA . SER A 1 106 ? -2.248 4.124 16.921 1.00 93.62 106 SER A CA 1
ATOM 851 C C . SER A 1 106 ? -2.876 4.418 15.557 1.00 93.62 106 SER A C 1
ATOM 853 O O . SER A 1 106 ? -2.386 3.993 14.509 1.00 93.62 106 SER A O 1
ATOM 855 N N . VAL A 1 107 ? -3.941 5.215 15.559 1.00 95.50 107 VAL A N 1
ATOM 856 C CA . VAL A 1 107 ? -4.651 5.649 14.343 1.00 95.50 107 VAL A CA 1
ATOM 857 C C . VAL A 1 107 ? -3.687 6.293 13.340 1.00 95.50 107 VAL A C 1
ATOM 859 O O . VAL A 1 107 ? -3.741 6.012 12.142 1.00 95.50 107 VAL A O 1
ATOM 862 N N . SER A 1 108 ? -2.746 7.101 13.835 1.00 95.00 108 SER A N 1
ATOM 863 C CA . SER A 1 108 ? -1.691 7.713 13.024 1.00 95.00 108 SER A CA 1
ATOM 864 C C . SER A 1 108 ? -0.737 6.678 12.427 1.00 95.00 108 SER A C 1
ATOM 866 O O . SER A 1 108 ? -0.354 6.811 11.267 1.00 95.00 108 SER A O 1
ATOM 868 N N . ALA A 1 109 ? -0.363 5.635 13.178 1.00 94.81 109 ALA A N 1
ATOM 869 C CA . ALA A 1 109 ? 0.482 4.558 12.664 1.00 94.81 109 ALA A CA 1
ATOM 870 C C . ALA A 1 109 ? -0.216 3.780 11.539 1.00 94.81 109 ALA A C 1
ATOM 872 O O . ALA A 1 109 ? 0.408 3.523 10.512 1.00 94.81 109 ALA A O 1
ATOM 873 N N . ILE A 1 110 ? -1.512 3.485 11.689 1.00 96.50 110 ILE A N 1
ATOM 874 C CA . ILE A 1 110 ? -2.328 2.810 10.667 1.00 96.50 110 ILE A CA 1
ATOM 875 C C . ILE A 1 110 ? -2.448 3.679 9.412 1.00 96.50 110 ILE A C 1
ATOM 877 O O . ILE A 1 110 ? -2.185 3.207 8.308 1.00 96.50 110 ILE A O 1
ATOM 881 N N . CYS A 1 111 ? -2.771 4.966 9.572 1.00 96.19 111 CYS A N 1
ATOM 882 C CA . CYS A 1 111 ? -2.850 5.914 8.460 1.00 96.19 111 CYS A CA 1
ATOM 883 C C . CYS A 1 111 ? -1.510 6.023 7.712 1.00 96.19 111 CYS A C 1
ATOM 885 O O . CYS A 1 111 ? -1.455 5.942 6.485 1.00 96.19 111 CYS A O 1
ATOM 887 N N . ASN A 1 112 ? -0.401 6.143 8.447 1.00 96.00 112 ASN A N 1
ATOM 888 C CA . ASN A 1 112 ? 0.936 6.196 7.861 1.00 96.00 112 ASN A CA 1
ATOM 889 C C . ASN A 1 112 ? 1.290 4.907 7.120 1.00 96.00 112 ASN A C 1
ATOM 891 O O . ASN A 1 112 ? 1.864 4.972 6.032 1.00 96.00 112 ASN A O 1
ATOM 895 N N . GLN A 1 113 ? 0.943 3.750 7.683 1.00 96.56 113 GLN A N 1
ATOM 896 C CA . GLN A 1 113 ? 1.168 2.469 7.034 1.00 96.56 113 GLN A CA 1
ATOM 897 C C . GLN A 1 113 ? 0.358 2.351 5.741 1.00 96.56 113 GLN A C 1
ATOM 899 O O . GLN A 1 113 ? 0.924 2.024 4.701 1.00 96.56 113 GLN A O 1
ATOM 904 N N . TRP A 1 114 ? -0.928 2.704 5.779 1.00 96.75 114 TRP A N 1
ATOM 905 C CA . TRP A 1 114 ? -1.797 2.732 4.604 1.00 96.75 114 TRP A CA 1
ATOM 906 C C . TRP A 1 114 ? -1.244 3.633 3.492 1.00 96.75 114 TRP A C 1
ATOM 908 O O . TRP A 1 114 ? -1.141 3.223 2.334 1.00 96.75 114 TRP A O 1
ATOM 918 N N . ASN A 1 115 ? -0.806 4.844 3.844 1.00 95.56 115 ASN A N 1
ATOM 919 C CA . ASN A 1 115 ? -0.227 5.791 2.892 1.00 95.56 115 ASN A CA 1
ATOM 920 C C . ASN A 1 115 ? 1.087 5.280 2.285 1.00 95.56 115 ASN A C 1
ATOM 922 O O . ASN A 1 115 ? 1.324 5.458 1.091 1.00 95.56 115 ASN A O 1
ATOM 926 N N . ARG A 1 116 ? 1.947 4.632 3.083 1.00 95.62 116 ARG A N 1
ATOM 927 C CA . ARG A 1 116 ? 3.176 3.994 2.583 1.00 95.62 116 ARG A CA 1
ATOM 928 C C . ARG A 1 116 ? 2.849 2.868 1.608 1.00 95.62 116 ARG A C 1
ATOM 930 O O . ARG A 1 116 ? 3.433 2.829 0.532 1.00 95.62 116 ARG A O 1
ATOM 937 N N . SER A 1 117 ? 1.896 2.003 1.944 1.00 96.19 117 SER A N 1
ATOM 938 C CA . SER A 1 117 ? 1.463 0.908 1.072 1.00 96.19 117 SER A CA 1
ATOM 939 C C . SER A 1 117 ? 0.846 1.409 -0.231 1.00 96.19 117 SER A C 1
ATOM 941 O O . SER A 1 117 ? 1.182 0.893 -1.289 1.00 96.19 117 SER A O 1
ATOM 943 N N . THR A 1 118 ? 0.056 2.484 -0.172 1.00 95.19 118 THR A N 1
ATOM 944 C CA . THR A 1 118 ? -0.485 3.150 -1.366 1.00 95.19 118 THR A CA 1
ATOM 945 C C . THR A 1 118 ? 0.634 3.623 -2.296 1.00 95.19 118 THR A C 1
ATOM 947 O O . THR A 1 118 ? 0.576 3.375 -3.495 1.00 95.19 118 THR A O 1
ATOM 950 N N . LYS A 1 119 ? 1.685 4.256 -1.752 1.00 93.50 119 LYS A N 1
ATOM 951 C CA . L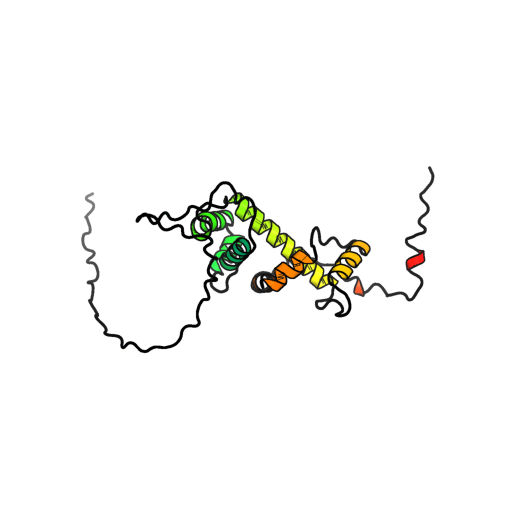YS A 1 119 ? 2.842 4.700 -2.550 1.00 93.50 119 LYS A CA 1
ATOM 952 C C . LYS A 1 119 ? 3.602 3.535 -3.175 1.00 93.50 119 LYS A C 1
ATOM 954 O O . LYS A 1 119 ? 3.974 3.621 -4.339 1.00 93.50 119 LYS A O 1
ATOM 959 N N . VAL A 1 120 ? 3.815 2.458 -2.416 1.00 94.69 120 VAL A N 1
ATOM 960 C CA . VAL A 1 120 ? 4.477 1.253 -2.935 1.00 94.69 120 VAL A CA 1
ATOM 961 C C . VAL A 1 120 ? 3.675 0.667 -4.092 1.00 94.69 120 VAL A C 1
ATOM 963 O O . VAL A 1 120 ? 4.255 0.376 -5.129 1.00 94.69 120 VAL A O 1
ATOM 966 N N . TYR A 1 121 ? 2.352 0.580 -3.964 1.00 94.69 121 TYR A N 1
ATOM 967 C CA . TYR A 1 121 ? 1.491 0.144 -5.059 1.00 94.69 121 TYR A CA 1
ATOM 968 C C . TYR A 1 121 ? 1.603 1.050 -6.295 1.00 94.69 121 TYR A C 1
ATOM 970 O O . TYR A 1 121 ? 1.734 0.548 -7.408 1.00 94.69 121 TYR A O 1
ATOM 978 N N . THR A 1 122 ? 1.643 2.376 -6.123 1.00 92.31 122 THR A N 1
ATOM 979 C CA . THR A 1 122 ? 1.889 3.304 -7.241 1.00 92.31 122 THR A CA 1
ATOM 980 C C . THR A 1 122 ? 3.225 3.020 -7.936 1.00 92.31 122 THR A C 1
ATOM 982 O O . THR A 1 122 ? 3.274 2.982 -9.163 1.00 92.31 122 THR A O 1
ATOM 985 N N . TRP A 1 123 ? 4.297 2.757 -7.183 1.00 91.25 123 TRP A N 1
ATOM 986 C CA . TRP A 1 123 ? 5.587 2.371 -7.768 1.00 91.25 123 TRP A CA 1
ATOM 987 C C . TRP A 1 123 ? 5.521 1.027 -8.500 1.00 91.25 123 TRP A C 1
ATOM 989 O O . TRP A 1 123 ? 6.142 0.877 -9.547 1.00 91.25 123 TRP A O 1
ATOM 999 N N . ILE A 1 124 ? 4.744 0.062 -7.996 1.00 91.06 124 ILE A N 1
ATOM 1000 C CA . ILE A 1 124 ? 4.521 -1.228 -8.667 1.00 91.06 124 ILE A CA 1
ATOM 1001 C C . ILE A 1 124 ? 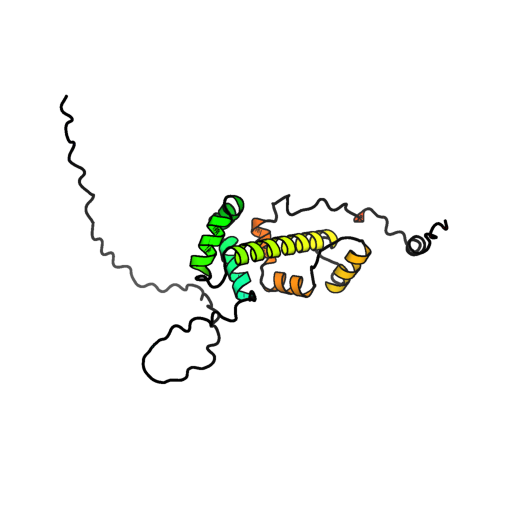3.793 -1.028 -10.003 1.00 91.06 124 ILE A C 1
ATOM 1003 O O . ILE A 1 124 ? 4.178 -1.640 -10.999 1.00 91.06 124 ILE A O 1
ATOM 1007 N N . LEU A 1 125 ? 2.783 -0.154 -10.061 1.00 89.44 125 LEU A N 1
ATOM 1008 C CA . LEU A 1 125 ? 2.094 0.166 -11.315 1.00 89.44 125 LEU A CA 1
ATOM 1009 C C . LEU A 1 125 ? 3.031 0.828 -12.328 1.00 89.44 125 LEU A C 1
ATOM 1011 O O . LEU A 1 125 ? 3.063 0.415 -13.483 1.00 89.44 125 LEU A O 1
ATOM 1015 N N . GLN A 1 126 ? 3.848 1.786 -11.892 1.00 85.81 126 GLN A N 1
ATOM 1016 C CA . GLN A 1 126 ? 4.849 2.430 -12.750 1.00 85.81 126 GLN A CA 1
ATOM 1017 C C . GLN A 1 126 ? 5.890 1.435 -13.262 1.00 85.81 126 GLN A C 1
ATOM 1019 O O . GLN A 1 126 ? 6.251 1.457 -14.436 1.00 85.81 126 GLN A O 1
ATOM 1024 N N . TYR A 1 127 ? 6.343 0.530 -12.395 1.00 86.12 127 TYR A N 1
ATOM 1025 C CA . TYR A 1 127 ? 7.230 -0.562 -12.772 1.00 86.12 127 TYR A CA 1
ATOM 1026 C C . TYR A 1 127 ? 6.583 -1.464 -13.834 1.00 86.12 127 TYR A C 1
ATOM 1028 O O . TYR A 1 127 ? 7.212 -1.798 -14.839 1.00 86.12 127 TYR A O 1
ATOM 1036 N N . LYS A 1 128 ? 5.305 -1.821 -13.663 1.00 85.81 128 LYS A N 1
ATOM 1037 C CA . LYS A 1 128 ? 4.548 -2.627 -14.630 1.00 85.81 128 LYS A CA 1
ATOM 1038 C C . LYS A 1 128 ? 4.382 -1.905 -15.970 1.00 85.81 128 LYS A C 1
ATOM 1040 O O . LYS A 1 128 ? 4.555 -2.522 -17.014 1.00 85.81 128 LYS A O 1
ATOM 1045 N N . GLU A 1 129 ? 4.080 -0.610 -15.958 1.00 83.88 129 GLU A N 1
ATOM 1046 C CA . GLU A 1 129 ? 3.977 0.206 -17.174 1.00 83.88 129 GLU A CA 1
ATOM 1047 C C . GLU A 1 129 ? 5.324 0.310 -17.903 1.00 83.88 129 GLU A C 1
ATOM 1049 O O . GLU A 1 129 ? 5.379 0.129 -19.118 1.00 83.88 129 GLU A O 1
ATOM 1054 N N . PHE A 1 130 ? 6.418 0.529 -17.169 1.00 82.56 130 PHE A N 1
ATOM 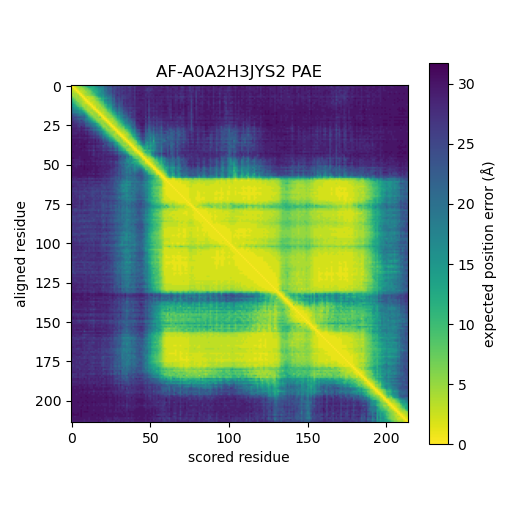1055 C CA . PHE A 1 130 ? 7.768 0.616 -17.731 1.00 82.56 130 PHE A CA 1
ATOM 1056 C C . PHE A 1 130 ? 8.237 -0.698 -18.363 1.00 82.56 130 PHE A C 1
ATOM 1058 O O . PHE A 1 130 ? 8.852 -0.693 -19.426 1.00 82.56 130 PHE A O 1
ATOM 1065 N N . THR A 1 131 ? 7.926 -1.826 -17.726 1.00 82.38 131 THR A N 1
ATOM 1066 C CA . THR A 1 131 ? 8.289 -3.165 -18.212 1.00 82.38 131 THR A CA 1
ATOM 1067 C C . THR A 1 131 ? 7.354 -3.693 -19.304 1.00 82.38 131 THR A C 1
ATOM 1069 O O . THR A 1 131 ? 7.578 -4.783 -19.822 1.00 82.38 131 THR A O 1
ATOM 1072 N N . GLY A 1 132 ? 6.303 -2.950 -19.673 1.00 76.06 132 GLY A N 1
ATOM 1073 C CA . GLY A 1 132 ? 5.332 -3.387 -20.680 1.00 76.06 132 GLY A CA 1
ATOM 1074 C C . GLY A 1 132 ? 4.372 -4.477 -20.191 1.00 76.06 132 GLY A C 1
ATOM 1075 O O . GLY A 1 132 ? 3.821 -5.226 -20.992 1.00 76.06 132 GLY A O 1
ATOM 1076 N N . GLY A 1 133 ? 4.162 -4.594 -18.878 1.00 67.50 133 GLY A N 1
ATOM 1077 C CA . GLY A 1 133 ? 3.196 -5.510 -18.266 1.00 67.50 133 GLY A CA 1
ATOM 1078 C C . GLY A 1 133 ? 3.683 -6.947 -18.082 1.00 67.50 133 GLY A C 1
ATOM 1079 O O . GLY A 1 133 ? 3.200 -7.612 -17.171 1.00 67.50 133 GLY A O 1
ATOM 1080 N N . ASN A 1 134 ? 4.661 -7.373 -18.880 1.00 55.94 134 ASN A N 1
ATOM 1081 C CA . ASN A 1 134 ? 5.362 -8.651 -18.807 1.00 55.94 134 ASN A CA 1
ATOM 1082 C C . ASN A 1 134 ? 6.833 -8.371 -19.107 1.00 55.94 134 ASN A C 1
ATOM 1084 O O . ASN A 1 134 ? 7.272 -8.624 -20.228 1.00 55.94 134 ASN A O 1
ATOM 1088 N N . GLY A 1 135 ? 7.564 -7.798 -18.141 1.00 55.66 135 GLY A N 1
ATOM 1089 C CA . GLY A 1 135 ? 9.010 -7.618 -18.280 1.00 55.66 135 GLY A CA 1
ATOM 1090 C C . GLY A 1 135 ? 9.623 -8.859 -18.916 1.00 55.66 135 GLY A C 1
ATOM 1091 O O . GLY A 1 135 ? 9.244 -9.969 -18.542 1.00 55.66 135 GLY A O 1
ATOM 1092 N N . ASP A 1 136 ? 10.455 -8.642 -19.936 1.00 56.84 136 ASP A N 1
ATOM 1093 C CA . ASP A 1 136 ? 11.133 -9.691 -20.694 1.00 56.84 136 ASP A CA 1
ATOM 1094 C C . ASP A 1 136 ? 11.502 -10.849 -19.762 1.00 56.84 136 ASP A C 1
ATOM 1096 O O . ASP A 1 136 ? 12.177 -10.629 -18.751 1.00 56.84 136 ASP A O 1
ATOM 1100 N N . GLY A 1 137 ? 10.965 -12.041 -20.044 1.00 55.25 137 GLY A N 1
ATOM 1101 C CA . GLY A 1 137 ? 11.004 -13.188 -19.128 1.00 55.25 137 GLY A CA 1
ATOM 1102 C C . GLY A 1 137 ? 12.425 -13.644 -18.795 1.00 55.25 137 GLY A C 1
ATOM 1103 O O . GLY A 1 137 ? 12.629 -14.359 -17.814 1.00 55.25 137 GLY A O 1
ATOM 1104 N N . ASP A 1 138 ? 13.392 -13.180 -19.584 1.00 57.19 138 ASP A N 1
ATOM 1105 C CA . ASP A 1 138 ? 14.815 -13.440 -19.429 1.00 57.19 138 ASP A CA 1
ATOM 1106 C C . ASP A 1 138 ? 15.498 -12.498 -18.417 1.00 57.19 138 ASP A C 1
ATOM 1108 O O . ASP A 1 138 ? 16.582 -12.808 -17.917 1.00 57.19 138 ASP A O 1
ATOM 1112 N N . LEU A 1 139 ? 14.881 -11.360 -18.078 1.00 57.34 139 LEU A N 1
ATOM 1113 C CA . LEU A 1 139 ? 15.438 -10.369 -17.157 1.00 57.34 139 LEU A CA 1
ATOM 1114 C C . LEU A 1 139 ? 14.858 -10.526 -15.751 1.00 57.34 139 LEU A C 1
ATOM 1116 O O . LEU A 1 139 ? 13.650 -10.433 -15.522 1.00 57.34 139 LEU A O 1
ATOM 1120 N N . LEU A 1 140 ? 15.742 -10.685 -14.765 1.00 66.06 140 LEU A N 1
ATOM 1121 C CA . LEU A 1 140 ? 15.335 -10.741 -13.367 1.00 66.06 140 LEU A CA 1
ATOM 1122 C C . LEU A 1 140 ? 14.789 -9.371 -12.933 1.00 66.06 140 LEU A C 1
ATOM 1124 O O . LEU A 1 140 ? 15.249 -8.322 -13.382 1.00 66.06 140 LEU A O 1
ATOM 1128 N N . VAL A 1 141 ? 13.861 -9.347 -11.970 1.00 69.25 141 VAL A N 1
ATOM 1129 C CA . VAL A 1 141 ? 13.290 -8.105 -11.393 1.00 69.25 141 VAL A CA 1
ATOM 1130 C C . VAL A 1 141 ? 14.374 -7.093 -10.975 1.00 69.25 141 VAL A C 1
ATOM 1132 O O . VAL A 1 141 ? 14.200 -5.880 -11.102 1.00 69.25 141 VAL A O 1
ATOM 1135 N N . LYS A 1 142 ? 15.526 -7.592 -10.509 1.00 70.56 142 LYS A N 1
ATOM 1136 C CA . LYS A 1 142 ? 16.701 -6.785 -10.137 1.00 70.56 142 LYS A CA 1
ATOM 1137 C C . LYS A 1 142 ? 17.282 -5.995 -11.310 1.00 70.56 142 LYS A C 1
ATOM 1139 O O . LYS A 1 142 ? 17.698 -4.848 -11.129 1.00 70.56 142 LYS A O 1
ATOM 1144 N N . ASP A 1 143 ? 17.294 -6.593 -12.492 1.00 72.31 143 ASP A N 1
ATOM 1145 C CA . ASP A 1 143 ? 17.888 -6.004 -13.687 1.00 72.31 143 ASP A CA 1
ATOM 1146 C C . ASP A 1 143 ? 17.021 -4.848 -14.189 1.00 72.31 143 ASP A C 1
ATOM 1148 O O . ASP A 1 143 ? 17.545 -3.790 -14.534 1.00 72.31 143 ASP A O 1
ATOM 1152 N N . TRP A 1 144 ? 15.696 -4.984 -14.087 1.00 71.06 144 TRP A N 1
ATOM 1153 C CA . TRP A 1 144 ? 14.738 -3.928 -14.421 1.00 71.06 144 TRP A CA 1
ATOM 1154 C C . TRP A 1 144 ? 14.834 -2.700 -13.517 1.00 71.06 144 TRP A C 1
ATOM 1156 O O . TRP A 1 144 ? 14.797 -1.574 -14.009 1.00 71.06 144 TRP A O 1
ATOM 1166 N N . ILE A 1 145 ? 14.998 -2.893 -12.205 1.00 72.50 145 ILE A N 1
ATOM 1167 C CA . ILE A 1 145 ? 15.193 -1.770 -11.271 1.00 72.50 145 ILE A CA 1
ATOM 1168 C C . ILE A 1 145 ? 16.512 -1.048 -11.585 1.00 72.50 145 ILE A C 1
ATOM 1170 O O . ILE A 1 145 ? 16.563 0.180 -11.612 1.00 72.50 145 ILE A O 1
ATOM 1174 N N . THR A 1 146 ? 17.562 -1.805 -11.911 1.00 77.25 146 THR A N 1
ATOM 1175 C CA . THR A 1 146 ? 18.860 -1.239 -12.305 1.00 77.25 146 THR A CA 1
ATOM 1176 C C . THR A 1 146 ? 18.770 -0.475 -13.633 1.00 77.25 146 THR A C 1
ATOM 1178 O O . THR A 1 146 ? 19.357 0.599 -13.770 1.00 77.25 146 THR A O 1
ATOM 1181 N N . LEU A 1 147 ? 18.027 -1.000 -14.611 1.00 73.94 147 LEU A N 1
ATOM 1182 C CA . LEU A 1 147 ? 17.739 -0.338 -15.888 1.00 73.94 147 LEU A CA 1
ATOM 1183 C C . LEU A 1 147 ? 16.956 0.960 -15.692 1.00 73.94 147 LEU A C 1
ATOM 1185 O O . LEU A 1 147 ? 17.306 1.972 -16.290 1.00 73.94 147 LEU A O 1
ATOM 1189 N N . ALA A 1 148 ? 15.958 0.963 -14.815 1.00 73.50 148 ALA A N 1
ATOM 1190 C CA . ALA A 1 148 ? 15.140 2.143 -14.572 1.00 73.50 148 ALA A CA 1
ATOM 1191 C C . ALA A 1 148 ? 15.917 3.309 -13.957 1.00 73.50 148 ALA A C 1
ATOM 1193 O O . ALA A 1 148 ? 15.742 4.461 -14.364 1.00 73.50 148 ALA A O 1
ATOM 1194 N N . TRP A 1 149 ? 16.847 3.010 -13.044 1.00 76.00 149 TRP A N 1
ATOM 1195 C CA . TRP A 1 149 ? 17.771 4.016 -12.524 1.00 76.00 149 TRP A CA 1
ATOM 1196 C C . TRP A 1 149 ? 18.664 4.600 -13.621 1.00 76.00 149 TRP A C 1
ATOM 1198 O O . TRP A 1 149 ? 18.938 5.799 -13.607 1.00 76.00 149 TRP A O 1
ATOM 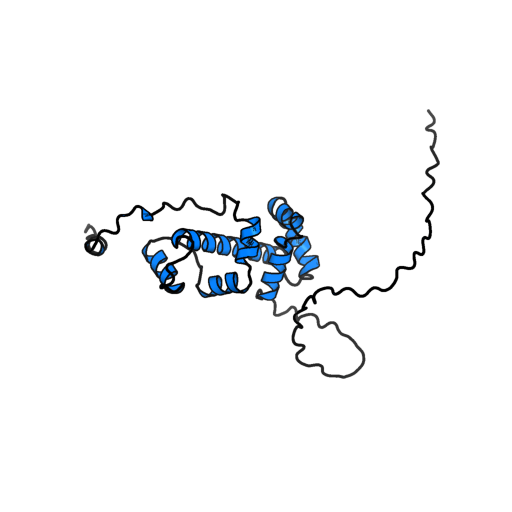1208 N N . LYS A 1 150 ? 19.066 3.797 -14.618 1.00 77.50 150 LYS A N 1
ATOM 1209 C CA . LYS A 1 150 ? 19.803 4.300 -15.791 1.00 77.50 150 LYS A CA 1
ATOM 1210 C C . LYS A 1 150 ? 18.934 5.186 -16.686 1.00 77.50 150 LYS A C 1
ATOM 1212 O O . LYS A 1 150 ? 19.443 6.151 -17.244 1.00 77.50 150 LYS A O 1
ATOM 1217 N N . THR A 1 151 ? 17.638 4.898 -16.800 1.00 73.19 151 THR A N 1
ATOM 1218 C CA . THR A 1 151 ? 16.686 5.697 -17.591 1.00 73.19 151 THR A CA 1
ATOM 1219 C C . THR A 1 151 ? 16.094 6.886 -16.827 1.00 73.19 151 THR A C 1
ATOM 1221 O O . THR A 1 151 ? 15.177 7.522 -17.337 1.00 73.19 151 THR A O 1
ATOM 1224 N N . GLN A 1 152 ? 16.592 7.190 -15.620 1.00 73.62 152 GLN A N 1
ATOM 1225 C CA . GLN A 1 152 ? 16.103 8.270 -14.747 1.00 73.62 152 GLN A CA 1
ATOM 1226 C C . GLN A 1 152 ? 14.609 8.174 -14.388 1.00 73.62 152 GLN A C 1
ATOM 1228 O O . GLN A 1 152 ? 13.981 9.179 -14.056 1.00 73.62 152 GLN A O 1
ATOM 1233 N N . ILE A 1 153 ? 14.028 6.973 -14.434 1.00 75.31 153 ILE A N 1
ATOM 1234 C CA . ILE A 1 153 ? 12.658 6.755 -13.966 1.00 75.31 153 ILE A CA 1
ATOM 1235 C C . ILE A 1 153 ? 12.743 6.381 -12.491 1.00 75.31 153 ILE A C 1
ATOM 1237 O O . ILE A 1 153 ? 13.318 5.357 -12.122 1.00 75.31 153 ILE A O 1
ATOM 1241 N N . ASP A 1 154 ? 12.202 7.251 -11.646 1.00 76.31 154 ASP A N 1
ATOM 1242 C CA . ASP A 1 154 ? 12.234 7.081 -10.200 1.00 76.31 154 ASP A CA 1
ATOM 12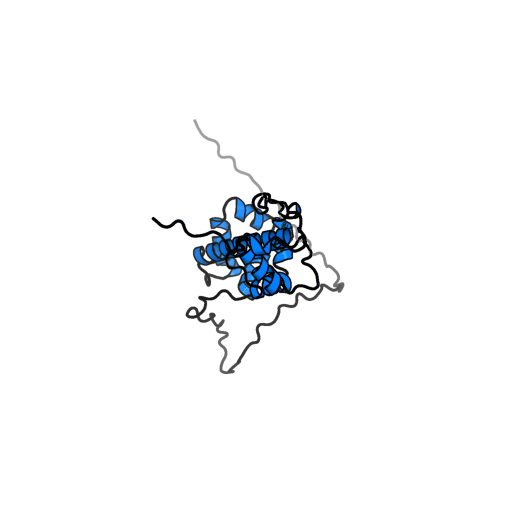43 C C . ASP A 1 154 ? 11.060 6.210 -9.730 1.00 76.31 154 ASP A C 1
ATOM 1245 O O . ASP A 1 154 ? 9.921 6.669 -9.647 1.00 76.31 154 ASP A O 1
ATOM 1249 N N . PHE A 1 155 ? 11.343 4.949 -9.391 1.00 79.62 155 PHE A N 1
ATOM 1250 C CA . PHE A 1 155 ? 10.407 4.061 -8.685 1.00 79.62 155 PHE A CA 1
ATOM 1251 C C . PHE A 1 155 ? 10.494 4.213 -7.155 1.00 79.62 155 PHE A C 1
ATOM 1253 O O . PHE A 1 155 ? 10.116 3.312 -6.400 1.00 79.62 155 PHE A O 1
ATOM 1260 N N . GLY A 1 156 ? 11.047 5.328 -6.678 1.00 84.44 156 GLY A N 1
ATOM 1261 C CA . GLY A 1 156 ? 11.258 5.620 -5.272 1.00 84.44 156 GLY A CA 1
ATOM 1262 C C . GLY A 1 156 ? 12.162 4.592 -4.601 1.00 84.44 156 GLY A C 1
ATOM 1263 O O . GLY A 1 156 ? 13.281 4.317 -5.031 1.00 84.44 156 GLY A O 1
ATOM 1264 N N . THR A 1 157 ? 11.663 4.009 -3.511 1.00 86.31 157 THR A N 1
ATOM 1265 C CA . THR A 1 157 ? 12.391 3.011 -2.713 1.00 86.31 157 THR A CA 1
ATOM 1266 C C . THR A 1 157 ? 11.926 1.584 -2.999 1.00 86.31 157 THR A C 1
ATOM 1268 O O . THR A 1 157 ? 12.008 0.741 -2.105 1.00 86.31 157 THR A O 1
ATOM 1271 N N . LEU A 1 158 ? 11.365 1.314 -4.183 1.00 89.19 158 LEU A N 1
ATOM 1272 C CA . LEU A 1 158 ? 10.875 -0.016 -4.533 1.00 89.19 158 LEU A CA 1
ATOM 1273 C C . LEU A 1 158 ? 12.048 -0.994 -4.672 1.00 89.19 158 LEU A C 1
ATOM 1275 O O . LEU A 1 158 ? 12.957 -0.807 -5.479 1.00 89.19 158 LEU A O 1
ATOM 1279 N N . THR A 1 159 ? 12.022 -2.056 -3.875 1.00 88.62 159 THR A N 1
ATOM 1280 C CA . THR A 1 159 ? 13.036 -3.115 -3.895 1.00 88.62 159 THR A CA 1
ATOM 1281 C C . THR A 1 159 ? 12.472 -4.403 -4.500 1.00 88.62 159 THR A C 1
ATOM 1283 O O . THR A 1 159 ? 11.273 -4.659 -4.368 1.00 88.62 159 THR A O 1
ATOM 1286 N N . PRO A 1 160 ? 13.315 -5.281 -5.084 1.00 86.69 160 PRO A N 1
ATOM 1287 C CA . PRO A 1 160 ? 12.864 -6.585 -5.582 1.00 86.69 160 PRO A CA 1
ATOM 1288 C C . PRO A 1 160 ? 12.139 -7.406 -4.508 1.00 86.69 160 PRO A C 1
ATOM 1290 O O . PRO A 1 160 ? 11.104 -7.997 -4.772 1.00 86.69 160 PRO A O 1
ATOM 1293 N N . LYS A 1 161 ? 12.630 -7.358 -3.260 1.00 90.00 161 LYS A N 1
ATOM 1294 C CA . LYS A 1 161 ? 12.009 -8.059 -2.127 1.00 90.00 161 LYS A CA 1
ATOM 1295 C C . LYS A 1 161 ? 10.587 -7.575 -1.839 1.00 90.00 161 LYS A C 1
ATOM 1297 O O . LYS A 1 161 ? 9.746 -8.377 -1.460 1.00 90.00 161 LYS A O 1
ATOM 1302 N N . GLN A 1 162 ? 10.325 -6.275 -1.993 1.00 91.88 162 GLN A N 1
ATOM 1303 C CA . GLN A 1 162 ? 8.976 -5.734 -1.828 1.00 91.88 162 GLN A CA 1
ATOM 1304 C C . GLN A 1 162 ? 8.057 -6.183 -2.960 1.00 91.88 162 GLN A C 1
ATOM 1306 O O . GLN A 1 162 ? 6.905 -6.491 -2.690 1.00 91.88 162 GLN A O 1
ATOM 1311 N N . LEU A 1 163 ? 8.547 -6.255 -4.200 1.00 91.00 163 LEU A N 1
ATOM 1312 C CA . LEU A 1 163 ? 7.770 -6.822 -5.305 1.00 91.00 163 LEU A CA 1
ATOM 1313 C C . LEU A 1 163 ? 7.404 -8.281 -5.009 1.00 91.00 163 LEU A C 1
ATOM 1315 O O . LEU A 1 163 ? 6.221 -8.614 -5.021 1.00 91.00 163 LEU A O 1
ATOM 1319 N N . ASP A 1 164 ? 8.386 -9.109 -4.647 1.00 90.44 164 ASP A N 1
ATOM 1320 C CA . ASP A 1 164 ? 8.161 -10.515 -4.288 1.00 90.44 164 ASP A CA 1
ATOM 1321 C C . ASP A 1 164 ? 7.144 -10.651 -3.142 1.00 90.44 164 ASP A C 1
ATOM 1323 O O . ASP A 1 164 ? 6.242 -11.482 -3.204 1.00 90.44 164 ASP A O 1
ATOM 1327 N N . GLU A 1 165 ? 7.239 -9.800 -2.113 1.00 93.12 165 GLU A N 1
ATOM 1328 C CA . GLU A 1 165 ? 6.292 -9.768 -0.993 1.00 93.12 165 GLU A CA 1
ATOM 1329 C C . GLU A 1 165 ? 4.870 -9.408 -1.456 1.00 93.12 165 GLU A C 1
ATOM 1331 O O . GLU A 1 165 ? 3.903 -10.054 -1.055 1.00 93.12 165 GLU A O 1
ATOM 1336 N N . TRP A 1 166 ? 4.721 -8.401 -2.317 1.00 94.94 166 TRP A N 1
ATOM 1337 C CA . TRP A 1 166 ? 3.417 -7.946 -2.801 1.00 94.94 166 TRP A CA 1
ATOM 1338 C C . TRP A 1 166 ? 2.719 -8.963 -3.701 1.00 94.94 166 TRP A C 1
ATOM 1340 O O . TRP A 1 166 ? 1.510 -9.167 -3.562 1.00 94.94 166 TRP A O 1
ATOM 1350 N N . TYR A 1 167 ? 3.465 -9.600 -4.605 1.00 91.44 167 TYR A N 1
ATOM 1351 C CA . TYR A 1 167 ? 2.934 -10.663 -5.456 1.00 91.44 167 TYR A CA 1
ATOM 1352 C C . TYR A 1 167 ? 2.687 -11.943 -4.652 1.00 91.44 167 TYR A C 1
ATOM 1354 O O . TYR A 1 167 ? 1.617 -12.533 -4.761 1.00 91.44 167 TYR A O 1
ATOM 1362 N N . GLY A 1 168 ? 3.624 -12.335 -3.785 1.00 92.12 168 GLY A N 1
ATOM 1363 C CA . GLY A 1 168 ? 3.533 -13.563 -2.994 1.00 92.12 168 GLY A CA 1
ATOM 1364 C C . GLY A 1 168 ? 2.373 -13.579 -1.997 1.00 92.12 168 GLY A C 1
ATOM 1365 O O . GLY A 1 168 ? 1.794 -14.634 -1.754 1.00 92.12 168 GLY A O 1
ATOM 1366 N N . ASN A 1 169 ? 1.989 -12.421 -1.451 1.00 95.12 169 ASN A N 1
ATOM 1367 C CA . ASN A 1 169 ? 0.842 -12.306 -0.543 1.00 95.12 169 ASN A CA 1
ATOM 1368 C C . ASN A 1 169 ? -0.485 -11.978 -1.258 1.00 95.12 169 ASN A C 1
ATOM 1370 O O . ASN A 1 169 ? -1.497 -11.760 -0.591 1.00 95.12 169 ASN A O 1
ATOM 1374 N N . GLY A 1 170 ? -0.496 -11.880 -2.594 1.00 94.81 170 GLY A N 1
ATOM 1375 C CA . GLY A 1 170 ? -1.687 -11.496 -3.362 1.00 94.81 170 GLY A CA 1
ATOM 1376 C C . GLY A 1 170 ? -2.160 -10.059 -3.110 1.00 94.81 170 GLY A C 1
ATOM 1377 O O . GLY A 1 170 ? -3.277 -9.695 -3.474 1.00 94.81 170 GLY A O 1
ATOM 1378 N N . TRP A 1 171 ? -1.329 -9.213 -2.488 1.00 96.31 171 TRP A N 1
ATOM 1379 C CA . TRP A 1 171 ? -1.685 -7.822 -2.207 1.00 96.31 171 TRP A CA 1
ATOM 1380 C C . TRP A 1 171 ? -1.852 -7.028 -3.491 1.00 96.31 171 TRP A C 1
ATOM 1382 O O . TRP A 1 171 ? -2.764 -6.220 -3.587 1.00 96.31 171 TRP A O 1
ATOM 1392 N N . LYS A 1 172 ? -1.016 -7.280 -4.500 1.00 94.25 172 LYS A N 1
ATOM 1393 C CA . LYS A 1 172 ? -1.159 -6.614 -5.795 1.00 94.25 172 LYS A CA 1
ATOM 1394 C C . LYS A 1 172 ? -2.562 -6.838 -6.370 1.00 94.25 172 LYS A C 1
ATOM 1396 O O . LYS A 1 172 ? -3.188 -5.873 -6.784 1.00 94.25 172 LYS A O 1
ATOM 1401 N N . ASP A 1 173 ? -3.076 -8.069 -6.369 1.00 94.00 173 ASP A N 1
ATOM 1402 C CA . ASP A 1 173 ? -4.381 -8.366 -6.981 1.00 94.00 173 ASP A CA 1
ATOM 1403 C C . ASP A 1 173 ? -5.539 -7.761 -6.180 1.00 94.00 173 ASP A C 1
ATOM 1405 O O . ASP A 1 173 ? -6.493 -7.240 -6.756 1.00 94.00 173 ASP A O 1
ATOM 1409 N N . LEU A 1 174 ? -5.404 -7.748 -4.851 1.00 95.12 174 LEU A N 1
ATOM 1410 C CA . LEU A 1 174 ? -6.339 -7.084 -3.945 1.00 95.12 174 LEU A CA 1
ATOM 1411 C C . LEU A 1 174 ? -6.377 -5.560 -4.146 1.00 95.12 174 LEU A C 1
ATOM 1413 O O . LEU A 1 174 ? -7.407 -4.924 -3.957 1.00 95.12 174 LEU A O 1
ATOM 1417 N N . TRP A 1 175 ? -5.248 -4.945 -4.494 1.00 95.50 175 TRP A N 1
ATOM 1418 C CA . TRP A 1 175 ? -5.199 -3.516 -4.793 1.00 95.50 175 TRP A CA 1
ATOM 1419 C C . TRP A 1 175 ? -5.676 -3.220 -6.219 1.00 95.50 175 TRP A C 1
ATOM 1421 O O . TRP A 1 175 ? -6.425 -2.262 -6.414 1.00 95.50 175 TRP A O 1
ATOM 1431 N N . ASP A 1 176 ? -5.319 -4.057 -7.196 1.00 92.81 176 ASP A N 1
ATOM 1432 C CA . ASP A 1 176 ? -5.773 -3.946 -8.585 1.00 92.81 176 ASP A CA 1
ATOM 1433 C C . ASP A 1 176 ? -7.307 -3.963 -8.680 1.00 92.81 176 ASP A C 1
ATOM 1435 O O . ASP A 1 176 ? -7.864 -3.173 -9.443 1.00 92.81 176 ASP A O 1
ATOM 1439 N N . SER A 1 177 ? -8.006 -4.783 -7.883 1.00 93.44 177 SER A N 1
ATOM 1440 C CA . SER A 1 177 ? -9.479 -4.862 -7.916 1.00 93.44 177 SER A CA 1
ATOM 1441 C C . SER A 1 177 ? -10.175 -3.527 -7.626 1.00 93.44 177 SER A C 1
ATOM 1443 O O . SER A 1 177 ? -11.271 -3.292 -8.127 1.00 93.44 177 SER A O 1
ATOM 1445 N N . HIS A 1 178 ? -9.540 -2.638 -6.858 1.00 90.69 178 HIS A N 1
ATOM 1446 C CA . HIS A 1 178 ? -10.116 -1.346 -6.471 1.00 90.69 178 HIS A CA 1
ATOM 1447 C C . HIS A 1 178 ? -9.437 -0.140 -7.124 1.00 90.69 178 HIS A C 1
ATOM 1449 O O . HIS A 1 178 ? -10.049 0.924 -7.241 1.00 90.69 178 HIS A O 1
ATOM 1455 N N . TYR A 1 179 ? -8.165 -0.260 -7.509 1.00 89.69 179 TYR A N 1
ATOM 1456 C CA . TYR A 1 179 ? -7.359 0.866 -7.982 1.00 89.69 179 TYR A CA 1
ATOM 1457 C C . TYR A 1 179 ? -6.984 0.808 -9.463 1.00 89.69 179 TYR A C 1
ATOM 1459 O O . TYR A 1 179 ? -6.461 1.808 -9.951 1.00 89.69 179 TYR A O 1
ATOM 1467 N N . SER A 1 180 ? -7.257 -0.289 -10.177 1.00 82.00 180 SER A N 1
ATOM 1468 C CA . SER A 1 180 ? -6.976 -0.400 -11.622 1.00 82.00 180 SER A CA 1
ATOM 1469 C C . SER A 1 180 ? -7.685 0.663 -12.465 1.00 82.00 180 SER A C 1
ATOM 1471 O O . SER A 1 180 ? -7.122 1.154 -13.436 1.00 82.00 180 SER A O 1
ATOM 1473 N N . ASP A 1 181 ? -8.878 1.092 -12.057 1.00 81.12 181 ASP A N 1
ATOM 1474 C CA . ASP A 1 181 ? -9.633 2.128 -12.769 1.00 81.12 181 ASP A CA 1
ATOM 1475 C C . ASP A 1 181 ? -9.303 3.554 -12.300 1.00 81.12 181 ASP A C 1
ATOM 1477 O O . ASP A 1 181 ? -9.873 4.530 -12.793 1.00 81.12 181 ASP A O 1
ATOM 1481 N N . ASN A 1 182 ? -8.413 3.723 -11.314 1.00 81.94 182 ASN A N 1
ATOM 1482 C CA . ASN A 1 182 ? -8.157 5.031 -10.725 1.00 81.94 182 ASN A CA 1
ATOM 1483 C C . ASN A 1 182 ? -7.108 5.811 -11.539 1.00 81.94 182 ASN A C 1
ATOM 1485 O O . ASN A 1 182 ? -5.909 5.543 -11.413 1.00 81.94 182 ASN A O 1
ATOM 1489 N N . PRO A 1 183 ? -7.492 6.870 -12.282 1.00 79.88 183 PRO A N 1
ATOM 1490 C CA . PRO A 1 183 ? -6.556 7.615 -13.123 1.00 79.88 183 PRO A CA 1
ATOM 1491 C C . PRO A 1 183 ? -5.492 8.369 -12.316 1.00 79.88 183 PRO A C 1
ATOM 1493 O O . PRO A 1 183 ? -4.509 8.823 -12.884 1.00 79.88 183 PRO A O 1
ATOM 1496 N N . LYS A 1 184 ? -5.662 8.529 -10.994 1.00 80.31 184 LYS A N 1
ATOM 1497 C CA . LYS A 1 184 ? -4.635 9.136 -10.132 1.00 80.31 184 LYS A CA 1
ATOM 1498 C C . LYS A 1 184 ? -3.449 8.205 -9.882 1.00 80.31 184 LYS A C 1
ATOM 1500 O O . LYS A 1 184 ? -2.392 8.688 -9.487 1.00 80.31 184 LYS A O 1
ATOM 1505 N N . MET A 1 185 ? -3.646 6.900 -10.066 1.00 78.19 185 MET A N 1
ATOM 1506 C CA . MET A 1 185 ? -2.617 5.882 -9.862 1.00 78.19 185 MET A CA 1
ATOM 1507 C C . MET A 1 185 ? -1.786 5.638 -11.124 1.00 78.19 185 MET A C 1
ATOM 1509 O O . MET A 1 185 ? -0.610 5.307 -11.014 1.00 78.19 185 MET A O 1
ATOM 1513 N N . HIS A 1 186 ? -2.368 5.879 -12.299 1.00 72.81 186 HIS A N 1
ATOM 1514 C CA . HIS A 1 186 ? -1.682 5.827 -13.586 1.00 72.81 186 HIS A CA 1
ATOM 1515 C C . HIS A 1 186 ? -1.090 7.195 -13.907 1.00 72.81 186 HIS A C 1
ATOM 1517 O O . HIS A 1 186 ? -1.807 8.152 -14.212 1.00 72.81 186 HIS A O 1
ATOM 1523 N N . TRP A 1 187 ? 0.230 7.324 -13.824 1.00 63.50 187 TRP A N 1
ATOM 1524 C CA . TRP A 1 187 ? 0.880 8.511 -14.365 1.00 63.50 187 TRP A CA 1
ATOM 1525 C C . TRP A 1 187 ? 0.970 8.382 -15.879 1.00 63.50 187 TRP A C 1
ATOM 1527 O O . TRP A 1 187 ? 1.187 7.303 -16.419 1.00 63.50 187 TRP A O 1
ATOM 1537 N N . LYS A 1 188 ? 0.806 9.502 -16.588 1.00 60.34 188 LYS A N 1
ATOM 1538 C CA . LYS A 1 188 ? 1.110 9.551 -18.019 1.00 60.34 188 LYS A CA 1
ATOM 1539 C C . LYS A 1 188 ? 2.623 9.471 -18.175 1.00 60.34 188 LYS A C 1
ATOM 1541 O O . LYS A 1 188 ? 3.287 10.500 -18.280 1.00 60.34 188 LYS A O 1
ATOM 1546 N N . THR A 1 189 ? 3.165 8.263 -18.142 1.00 58.69 189 THR A N 1
ATOM 1547 C CA . THR A 1 189 ? 4.570 8.040 -18.453 1.00 58.69 189 THR A CA 1
ATOM 1548 C C . THR A 1 189 ? 4.755 8.329 -19.944 1.00 58.69 189 THR A C 1
ATOM 1550 O O . THR A 1 189 ? 4.033 7.747 -20.761 1.00 58.69 189 THR A O 1
ATOM 1553 N N . PRO A 1 190 ? 5.663 9.241 -20.341 1.00 56.34 190 PRO A N 1
ATOM 1554 C CA . PRO A 1 190 ? 6.036 9.379 -21.739 1.00 56.34 190 PRO A CA 1
ATOM 1555 C C . PRO A 1 190 ? 6.504 8.008 -22.225 1.00 56.34 190 PRO A C 1
ATOM 1557 O O . PRO A 1 190 ? 7.438 7.430 -21.671 1.00 56.34 190 PRO A O 1
ATOM 1560 N N . CYS A 1 191 ? 5.796 7.439 -23.199 1.00 50.50 191 CYS A N 1
ATOM 1561 C CA . CYS A 1 191 ? 6.125 6.124 -23.726 1.00 50.50 191 CYS A CA 1
ATOM 1562 C C . CYS A 1 191 ? 7.450 6.245 -24.493 1.00 50.50 191 CYS A C 1
ATOM 1564 O O . CYS A 1 191 ? 7.483 6.663 -25.649 1.00 50.50 191 CYS A O 1
ATOM 1566 N N . ASN A 1 192 ? 8.559 5.917 -23.827 1.00 53.34 192 ASN A N 1
ATOM 1567 C CA . ASN A 1 192 ? 9.902 5.975 -24.406 1.00 53.34 192 ASN A CA 1
ATOM 1568 C C . ASN A 1 192 ? 10.160 4.846 -25.419 1.00 53.34 192 ASN A C 1
ATOM 1570 O O . ASN A 1 192 ? 11.218 4.812 -26.035 1.00 53.34 192 ASN A O 1
ATOM 1574 N N . SER A 1 193 ? 9.191 3.952 -25.650 1.00 54.41 193 SER A N 1
ATOM 1575 C CA . SER A 1 193 ? 9.237 2.933 -26.708 1.00 54.41 193 SER A CA 1
ATOM 1576 C C . SER A 1 193 ? 9.273 3.520 -28.126 1.00 54.41 193 SER A C 1
ATOM 1578 O O . SER A 1 193 ? 9.544 2.794 -29.078 1.00 54.41 193 SER A O 1
ATOM 1580 N N . ALA A 1 194 ? 9.042 4.829 -28.279 1.00 49.25 194 ALA A N 1
ATOM 1581 C CA . ALA A 1 194 ? 9.259 5.554 -29.529 1.00 49.25 194 ALA A CA 1
ATOM 1582 C C . ALA A 1 194 ? 10.703 6.060 -29.713 1.00 49.25 194 ALA A C 1
ATOM 1584 O O . ALA A 1 194 ? 11.008 6.637 -30.757 1.00 49.25 194 ALA A O 1
ATOM 1585 N N . ILE A 1 195 ? 11.596 5.877 -28.732 1.00 52.38 195 ILE A N 1
ATOM 1586 C CA . ILE A 1 195 ? 13.019 6.154 -28.933 1.00 52.38 195 ILE A CA 1
ATOM 1587 C C . ILE A 1 195 ? 13.550 5.024 -29.821 1.00 52.38 195 ILE A C 1
ATOM 1589 O O . ILE A 1 195 ? 13.522 3.868 -29.392 1.00 52.38 195 ILE A O 1
ATOM 1593 N N . PRO A 1 196 ? 14.000 5.308 -31.058 1.00 47.88 196 PRO A N 1
ATOM 1594 C CA . PRO A 1 196 ? 14.590 4.282 -31.897 1.00 47.88 196 PRO A CA 1
ATOM 1595 C C . PRO A 1 196 ? 15.756 3.676 -31.124 1.00 47.88 196 PRO A C 1
ATOM 1597 O O . PRO A 1 196 ? 16.664 4.391 -30.694 1.00 47.88 196 PRO A O 1
ATOM 1600 N N . VAL A 1 197 ? 15.714 2.357 -30.932 1.00 53.19 197 VAL A N 1
ATOM 1601 C CA . VAL A 1 197 ? 16.851 1.567 -30.463 1.00 53.19 197 VAL A CA 1
ATOM 1602 C C . VAL A 1 197 ? 17.885 1.628 -31.587 1.00 53.19 197 VAL A C 1
ATOM 1604 O O . VAL A 1 197 ? 17.958 0.750 -32.440 1.00 53.19 197 VAL A O 1
ATOM 1607 N N . SER A 1 198 ? 18.582 2.760 -31.680 1.00 47.56 198 SER A N 1
ATOM 1608 C CA . SER A 1 198 ? 19.607 3.007 -32.680 1.00 47.56 198 SER A CA 1
ATOM 1609 C C . SER A 1 198 ? 20.716 2.009 -32.417 1.00 47.56 198 SER A C 1
ATOM 1611 O O . SER A 1 198 ? 21.396 2.097 -31.393 1.00 47.56 198 SER A O 1
ATOM 1613 N N . SER A 1 199 ? 20.852 1.041 -33.320 1.00 51.84 199 SER A N 1
ATOM 1614 C CA . SER A 1 199 ? 21.944 0.080 -33.326 1.00 51.84 199 SER A CA 1
ATOM 1615 C C . SER A 1 199 ? 23.281 0.821 -33.172 1.00 51.84 199 SER A C 1
ATOM 1617 O O . SER A 1 199 ? 23.596 1.726 -33.937 1.00 51.84 199 SER A O 1
ATOM 1619 N N . ASP A 1 200 ? 24.019 0.455 -32.128 1.00 51.59 200 ASP A N 1
ATOM 1620 C CA . ASP A 1 200 ? 25.460 0.648 -31.926 1.00 51.59 200 ASP A CA 1
ATOM 1621 C C . ASP A 1 200 ? 26.121 2.039 -31.785 1.00 51.59 200 ASP A C 1
ATOM 1623 O O . ASP A 1 200 ? 27.315 2.066 -31.499 1.00 51.59 200 ASP A O 1
ATOM 1627 N N . GLU A 1 201 ? 25.433 3.189 -31.818 1.00 50.06 201 GLU A N 1
ATOM 1628 C CA . GLU A 1 201 ? 26.129 4.500 -31.642 1.00 50.06 201 GLU A CA 1
ATOM 1629 C C . GLU A 1 201 ? 25.756 5.333 -30.393 1.00 50.06 201 GLU A 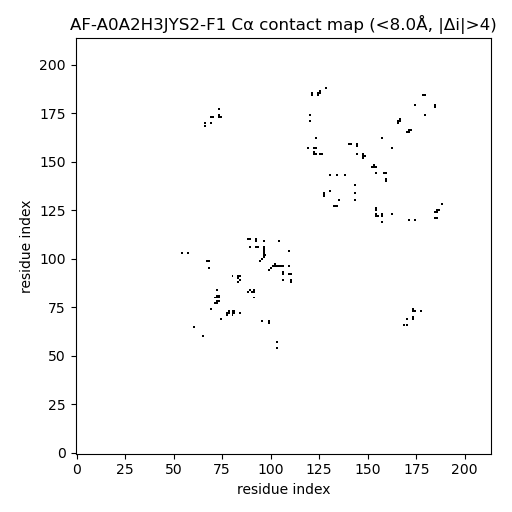C 1
ATOM 1631 O O . GLU A 1 201 ? 26.444 6.299 -30.055 1.00 50.06 201 GLU A O 1
ATOM 1636 N N . ALA A 1 202 ? 24.729 4.964 -29.620 1.00 48.62 202 ALA A N 1
ATOM 1637 C CA . ALA A 1 202 ? 24.211 5.837 -28.550 1.00 48.62 202 ALA A CA 1
ATOM 1638 C C . ALA A 1 202 ? 25.016 5.845 -27.229 1.00 48.62 202 ALA A C 1
ATOM 1640 O O . ALA A 1 202 ? 24.810 6.727 -26.393 1.00 48.62 202 ALA A O 1
ATOM 1641 N N . LEU A 1 203 ? 25.971 4.928 -27.027 1.00 48.06 203 LEU A N 1
ATOM 1642 C CA . LEU A 1 203 ? 26.872 4.980 -25.861 1.00 48.06 203 LEU A CA 1
ATOM 1643 C C . LEU A 1 203 ? 27.958 6.065 -25.982 1.00 48.06 203 LEU A C 1
ATOM 1645 O O . LEU A 1 203 ? 28.587 6.406 -24.981 1.00 48.06 203 LEU A O 1
ATOM 1649 N N . ALA A 1 204 ? 28.152 6.654 -27.167 1.00 48.56 204 ALA A N 1
ATOM 1650 C CA . ALA A 1 204 ? 29.168 7.684 -27.384 1.00 48.56 204 ALA A CA 1
ATOM 1651 C C . ALA A 1 204 ? 28.726 9.104 -26.967 1.00 48.56 204 ALA A C 1
ATOM 1653 O O . ALA A 1 204 ? 29.579 9.959 -26.740 1.00 48.56 204 ALA A O 1
ATOM 1654 N N . VAL A 1 205 ? 27.423 9.378 -26.820 1.00 51.00 205 VAL A N 1
ATOM 1655 C CA . VAL A 1 205 ? 26.931 10.761 -26.624 1.00 51.00 205 VAL A CA 1
ATOM 1656 C C . VAL A 1 205 ? 26.784 11.159 -25.147 1.00 51.00 205 VAL A C 1
ATOM 1658 O O . VAL A 1 205 ? 26.904 12.336 -24.820 1.00 51.00 205 VAL A O 1
ATOM 1661 N N . LEU A 1 206 ? 26.616 10.211 -24.217 1.00 49.09 206 LEU A N 1
ATOM 1662 C CA . LEU A 1 206 ? 26.469 10.535 -22.784 1.00 49.09 206 LEU A CA 1
ATOM 1663 C C . LEU A 1 206 ? 27.786 10.569 -21.988 1.00 49.09 206 LEU A C 1
ATOM 1665 O O . LEU A 1 206 ? 27.775 10.989 -20.834 1.00 49.09 206 LEU A O 1
ATOM 1669 N N . LEU A 1 207 ? 28.922 10.189 -22.584 1.00 48.66 207 LEU A N 1
ATOM 1670 C CA . LEU A 1 207 ? 30.241 10.239 -21.927 1.00 48.66 207 LEU A CA 1
ATOM 1671 C C . LEU A 1 207 ? 31.131 11.409 -22.383 1.00 48.66 207 LEU A C 1
ATOM 1673 O O . LEU A 1 207 ? 32.249 11.542 -21.893 1.00 48.66 207 LEU A O 1
ATOM 1677 N N . TYR A 1 208 ? 30.648 12.283 -23.271 1.00 49.47 208 TYR A N 1
ATOM 1678 C CA . TYR A 1 208 ? 31.423 13.412 -23.802 1.00 49.47 208 TYR A CA 1
ATOM 1679 C C . TYR A 1 208 ? 30.614 14.719 -23.803 1.00 49.47 208 TYR A C 1
ATOM 1681 O O . TYR A 1 208 ? 30.389 15.345 -24.832 1.00 49.47 208 TYR A O 1
ATOM 1689 N N . SER A 1 209 ? 30.175 15.164 -22.625 1.00 44.03 209 SER A N 1
ATOM 1690 C CA . SER A 1 209 ? 29.869 16.586 -22.417 1.00 44.03 209 SER A CA 1
ATOM 1691 C C . SER A 1 209 ? 31.045 17.219 -21.668 1.00 44.03 209 SER A C 1
ATOM 1693 O O . SER A 1 209 ? 31.176 16.987 -20.465 1.00 44.03 209 SER A O 1
ATOM 1695 N N . PRO A 1 210 ? 31.950 17.958 -22.341 1.00 57.12 210 PRO A N 1
ATOM 1696 C CA . PRO A 1 210 ? 33.022 18.665 -21.655 1.00 57.12 210 PRO A CA 1
ATOM 1697 C C . PRO A 1 210 ? 32.413 19.728 -20.735 1.00 57.12 210 PRO A C 1
ATOM 1699 O O . PRO A 1 210 ? 31.613 20.556 -21.168 1.00 57.12 210 PRO A O 1
ATOM 1702 N N . MET A 1 211 ? 32.792 19.687 -19.456 1.00 55.19 211 MET A N 1
ATOM 1703 C CA . MET A 1 211 ? 32.485 20.745 -18.492 1.00 55.19 211 MET A CA 1
ATOM 1704 C C . MET A 1 211 ? 32.961 22.097 -19.054 1.00 55.19 211 MET A C 1
ATOM 1706 O O . MET A 1 211 ? 34.114 22.185 -19.490 1.00 55.19 211 MET A O 1
ATOM 1710 N N . PRO A 1 212 ? 32.126 23.151 -19.054 1.00 57.81 212 PRO A N 1
ATOM 1711 C CA . PRO A 1 212 ? 32.584 24.477 -19.434 1.00 57.81 212 PRO A CA 1
ATOM 1712 C C . PRO A 1 212 ? 33.563 24.992 -18.372 1.00 57.81 212 PRO A C 1
ATOM 1714 O O . PRO A 1 212 ? 33.196 25.198 -17.217 1.00 57.81 212 PRO A O 1
ATOM 1717 N N . ASN A 1 213 ? 34.818 25.189 -18.774 1.00 57.28 213 ASN A N 1
ATOM 1718 C CA . ASN A 1 213 ? 35.781 25.963 -18.000 1.00 57.28 213 ASN A CA 1
ATOM 1719 C C . ASN A 1 213 ? 35.375 27.437 -18.042 1.00 57.28 213 ASN A C 1
ATOM 1721 O O . ASN A 1 213 ? 35.474 28.045 -19.107 1.00 57.28 213 ASN A O 1
ATOM 1725 N N . THR A 1 214 ? 35.007 27.995 -16.891 1.00 59.91 214 THR A N 1
ATOM 1726 C CA . THR A 1 214 ? 35.230 29.404 -16.519 1.00 59.91 214 THR A CA 1
ATOM 1727 C C . THR A 1 214 ? 35.156 29.536 -15.012 1.00 59.91 214 THR A C 1
ATOM 1729 O O . THR A 1 214 ? 34.133 29.083 -14.453 1.00 59.91 214 THR A O 1
#

pLDDT: mean 72.43, std 20.72, range [35.25, 97.38]

Secondary structure (DSSP, 8-state):
-PPPPP---PPPPPP-----------------------------SS--------TTSTTS--HHHHHHHHHHHHSTT-HHHHHHHHH-HHHHHHHHHHHTSTTSS-HHHHHHHHHHHHHHHHHHHHHHHHTTTS--TTS-HHHHHHHHHHTT---TT--HHHHHHHHHTTHHHHHHHHHTT-TTTS-----GGGS---TTTGGGTSS-------

Foldseek 3Di:
DDDDDDDDDDDDDDDDDPDDDDDDDDDDPDPPPPDDPPPDDDDDDDDPDPPPPPLVPLPDQDLVNVLLLLCCQLNPVNVVSVVCCVVPVLVSLVCCCCPPVVVSDDSVRSVVSVVVVLLLLLLVVVLCVLCVNDNDPPDDPVVSVVVCVVVVNPSDPHDSVVVCSCVVSVVNVSCCVPCVPPVVSDDPDPPCVPVPPPPDDVVPPPVDDDDDDD

Mean predicted aligned error: 16.48 Å

Radius of gyration: 28.09 Å; Cα contacts (8 Å, |Δi|>4): 92; chains: 1; bounding box: 91×61×71 Å